Protein AF-A0A848H0Q2-F1 (afdb_monomer_lite)

Secondary structure (DSSP, 8-state):
---HHHHHHHHHHHHHHHHHHHHHTT-GGGT-GGGS-GGGS-TTS-TT-HHHHHHHHHHHHHHHHHHHHHHHGGGS-HHHHHHTS---HHHHHHHHHHHHS-GGGT-TTHHHHHHHHHTHHHHHHHTT--GGGHHHHHHHTHHHHHHHHTS-HHHHHHHHHHTEEE-TT--EEE-GGGEEEETTTEEEESS-HHHHHHHHHHHHHHH--------GGGTS-BTTBSSHHHHHHHHHHHHHHHHTGGG--GGG-PPPPPPPPTTHHHHHHHHHHHHHHHHHHHHHSPPPHHHHHHHHHHHHTTS----

Foldseek 3Di:
DPDLVVLLVQLLLVQLQVLLQQLLVQQVCLQPLVPLDLCCQPPPDPLQQLLSSLVSNLVSVLVSSQVSSVVCLVVGPLCVSCVVRPHDPVSSVVSNCSSPDGCPVVCPQSNVLSLQLSCLLLQCVLVVHDLVCSLVLLLLLLVVSQVLQQWDPQLNVLLQVLQWDADPVRDIHGDNLQWHQDPRRSIAGLAHPVVSSVLLVVLCVVQPPDDTDHRSQCVHDHPPDRGNSSSVSNSSSVCCSVNRSVSHDPPPDRDHHDHHDPCSSVSSNVSSVVVSVVVVVVVPDDDDVVVVVVVVVVVVVPDPPDD

Organism: NCBI:txid2728837

Structure (mmCIF, N/CA/C/O backbone):
data_AF-A0A848H0Q2-F1
#
_entry.id   AF-A0A848H0Q2-F1
#
loop_
_atom_site.group_PDB
_atom_site.id
_atom_site.type_symbol
_atom_site.label_atom_id
_atom_site.label_alt_id
_atom_site.label_comp_id
_atom_site.label_asym_id
_atom_site.label_entity_id
_atom_site.label_seq_id
_atom_site.pdbx_PDB_ins_code
_atom_site.Cartn_x
_atom_site.Cartn_y
_atom_site.Cartn_z
_atom_site.occupancy
_atom_site.B_iso_or_equiv
_atom_site.auth_seq_id
_atom_site.auth_comp_id
_atom_site.auth_asym_id
_atom_site.auth_atom_id
_atom_site.pdbx_PDB_model_num
ATOM 1 N N . MET A 1 1 ? 5.809 2.899 -39.519 1.00 50.56 1 MET A N 1
ATOM 2 C CA . MET A 1 1 ? 6.608 2.052 -38.603 1.00 50.56 1 MET A CA 1
ATOM 3 C C . MET A 1 1 ? 6.222 2.404 -37.175 1.00 50.56 1 MET A C 1
ATOM 5 O O . MET A 1 1 ? 5.993 3.588 -36.948 1.00 50.56 1 MET A O 1
ATOM 9 N N . PRO A 1 2 ? 6.081 1.444 -36.243 1.00 55.12 2 PRO A N 1
ATOM 10 C CA . PRO A 1 2 ? 5.801 1.782 -34.850 1.00 55.12 2 PRO A CA 1
ATOM 11 C C . PRO A 1 2 ? 6.941 2.628 -34.266 1.00 55.12 2 PRO A C 1
ATOM 13 O O . PRO A 1 2 ? 8.110 2.365 -34.544 1.00 55.12 2 PRO A O 1
ATOM 16 N N . ASP A 1 3 ? 6.574 3.643 -33.487 1.00 74.81 3 ASP A N 1
ATOM 17 C CA . ASP A 1 3 ? 7.478 4.581 -32.818 1.00 74.81 3 ASP A CA 1
ATOM 18 C C . ASP A 1 3 ? 8.539 3.830 -31.970 1.00 74.81 3 ASP A C 1
ATOM 20 O O . ASP A 1 3 ? 8.170 3.008 -31.120 1.00 74.81 3 ASP A O 1
ATOM 24 N N . PRO A 1 4 ? 9.849 4.079 -32.169 1.00 71.25 4 PRO A N 1
ATOM 25 C CA . PRO A 1 4 ? 10.924 3.493 -31.364 1.00 71.25 4 PRO A CA 1
ATOM 26 C C . PRO A 1 4 ? 10.734 3.655 -29.848 1.00 71.25 4 PRO A C 1
ATOM 28 O O . PRO A 1 4 ? 11.045 2.734 -29.085 1.00 71.25 4 PRO A O 1
ATOM 31 N N . ALA A 1 5 ? 10.164 4.776 -29.395 1.00 69.75 5 ALA A N 1
ATOM 32 C CA . ALA A 1 5 ? 9.857 5.000 -27.984 1.00 69.75 5 ALA A CA 1
ATOM 33 C C . ALA A 1 5 ? 8.760 4.045 -27.483 1.00 69.75 5 ALA A C 1
ATOM 35 O O . ALA A 1 5 ? 8.836 3.503 -26.374 1.00 69.75 5 ALA A O 1
ATOM 36 N N . TRP A 1 6 ? 7.768 3.760 -28.328 1.00 73.69 6 TRP A N 1
ATOM 37 C CA . TRP A 1 6 ? 6.710 2.803 -28.022 1.00 73.69 6 TRP A CA 1
ATOM 38 C C . TRP A 1 6 ? 7.233 1.366 -27.927 1.00 73.69 6 TRP A C 1
ATOM 40 O O . TRP A 1 6 ? 6.850 0.619 -27.020 1.00 73.69 6 TRP A O 1
ATOM 50 N N . ASN A 1 7 ? 8.166 0.981 -28.799 1.00 72.88 7 ASN A N 1
ATOM 51 C CA . ASN A 1 7 ? 8.834 -0.319 -28.706 1.00 72.88 7 ASN A CA 1
ATOM 52 C C . ASN A 1 7 ? 9.614 -0.461 -27.389 1.00 72.88 7 ASN A C 1
ATOM 54 O O . ASN A 1 7 ? 9.538 -1.513 -26.749 1.00 72.88 7 ASN A O 1
ATOM 58 N N . ALA A 1 8 ? 10.288 0.598 -26.926 1.00 67.69 8 ALA A N 1
ATOM 59 C CA . ALA A 1 8 ? 11.020 0.582 -25.657 1.00 67.69 8 ALA A CA 1
ATOM 60 C C . ALA A 1 8 ? 10.076 0.383 -24.459 1.00 67.69 8 ALA A C 1
ATOM 62 O O . ALA A 1 8 ? 10.355 -0.410 -23.554 1.00 67.69 8 ALA A O 1
ATOM 63 N N . ILE A 1 9 ? 8.909 1.036 -24.480 1.00 73.06 9 ILE A N 1
ATOM 64 C CA . ILE A 1 9 ? 7.862 0.858 -23.463 1.00 73.06 9 ILE A CA 1
ATOM 65 C C . ILE A 1 9 ? 7.354 -0.589 -23.447 1.00 73.06 9 ILE A C 1
ATOM 67 O O . ILE A 1 9 ? 7.212 -1.178 -22.372 1.00 73.06 9 ILE A O 1
ATOM 71 N N . ARG A 1 10 ? 7.095 -1.182 -24.618 1.00 76.31 10 ARG A N 1
ATOM 72 C CA . ARG A 1 10 ? 6.635 -2.577 -24.726 1.00 76.31 10 ARG A CA 1
ATOM 73 C C . ARG A 1 10 ? 7.672 -3.564 -24.191 1.00 76.31 10 ARG A C 1
ATOM 75 O O . ARG A 1 10 ? 7.303 -4.436 -23.406 1.00 76.31 10 ARG A O 1
ATOM 82 N N . ALA A 1 11 ? 8.944 -3.396 -24.555 1.00 74.00 11 ALA A N 1
ATOM 83 C CA . ALA A 1 11 ? 10.036 -4.245 -24.078 1.00 74.00 11 ALA A CA 1
ATOM 84 C C . ALA A 1 11 ? 10.171 -4.170 -22.550 1.00 74.00 11 ALA A C 1
ATOM 86 O O . ALA A 1 11 ? 10.192 -5.196 -21.871 1.00 74.00 11 ALA A O 1
ATOM 87 N N . ARG A 1 12 ? 10.153 -2.951 -21.994 1.00 77.50 12 ARG A N 1
ATOM 88 C CA . ARG A 1 12 ? 10.180 -2.723 -20.544 1.00 77.50 12 ARG A CA 1
ATOM 89 C C . ARG A 1 12 ? 9.016 -3.408 -19.829 1.00 77.50 12 ARG A C 1
ATOM 91 O O . ARG A 1 12 ? 9.232 -4.060 -18.813 1.00 77.50 12 ARG A O 1
ATOM 98 N N . ARG A 1 13 ? 7.788 -3.272 -20.339 1.00 78.38 13 ARG A N 1
ATOM 99 C CA . ARG A 1 13 ? 6.597 -3.905 -19.741 1.00 78.38 13 ARG A CA 1
ATOM 100 C C . ARG A 1 13 ? 6.696 -5.431 -19.749 1.00 78.38 13 ARG A C 1
ATOM 102 O O . ARG A 1 13 ? 6.381 -6.050 -18.739 1.00 78.38 13 ARG A O 1
ATOM 109 N N . ALA A 1 14 ? 7.153 -6.021 -20.853 1.00 80.62 14 ALA A N 1
ATOM 110 C CA . ALA A 1 14 ? 7.326 -7.468 -20.960 1.00 80.62 14 ALA A CA 1
ATOM 111 C C . ALA A 1 14 ? 8.353 -8.000 -19.946 1.00 80.62 14 ALA A C 1
ATOM 113 O O . ALA A 1 14 ? 8.075 -8.969 -19.244 1.00 80.62 14 ALA A O 1
ATOM 114 N N . LEU A 1 15 ? 9.498 -7.323 -19.816 1.00 80.56 15 LEU A N 1
ATOM 115 C CA . LEU A 1 15 ? 10.548 -7.703 -18.869 1.00 80.56 15 LEU A CA 1
ATOM 116 C C . LEU A 1 15 ? 10.111 -7.535 -17.409 1.00 80.56 15 LE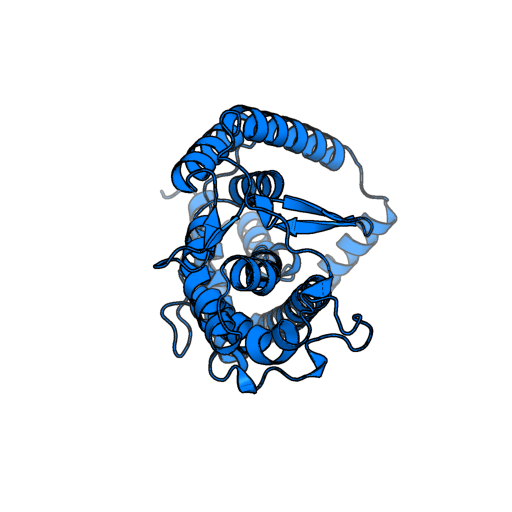U A C 1
ATOM 118 O O . LEU A 1 15 ? 10.337 -8.435 -16.607 1.00 80.56 15 LEU A O 1
ATOM 122 N N . LEU A 1 16 ? 9.430 -6.433 -17.067 1.00 80.94 16 LEU A N 1
ATOM 123 C CA . LEU A 1 16 ? 8.885 -6.226 -15.718 1.00 80.94 16 LEU A CA 1
ATOM 124 C C . LEU A 1 16 ? 7.850 -7.293 -15.349 1.00 80.94 16 LEU A C 1
ATOM 126 O O . LEU A 1 16 ? 7.833 -7.766 -14.213 1.00 80.94 16 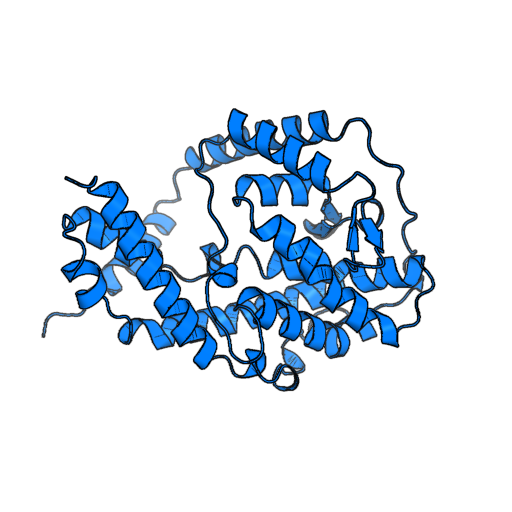LEU A O 1
ATOM 130 N N . ARG A 1 17 ? 6.999 -7.690 -16.302 1.00 82.75 17 ARG A N 1
ATOM 131 C CA . ARG A 1 17 ? 6.034 -8.771 -16.097 1.00 82.75 17 ARG A CA 1
ATOM 132 C C . ARG A 1 17 ? 6.745 -10.095 -15.822 1.00 82.75 17 ARG A C 1
ATOM 134 O O . ARG A 1 17 ? 6.475 -10.704 -14.794 1.00 82.75 17 ARG A O 1
ATOM 141 N N . GLN A 1 18 ? 7.685 -10.490 -16.683 1.00 85.44 18 GLN A N 1
ATOM 142 C CA . GLN A 1 18 ? 8.447 -11.729 -16.508 1.00 85.44 18 GLN A CA 1
ATOM 143 C C . GLN A 1 18 ? 9.210 -11.742 -15.175 1.00 85.44 18 GLN A C 1
ATOM 145 O O . GLN A 1 18 ? 9.177 -12.736 -14.454 1.00 85.44 18 GLN A O 1
ATOM 150 N N . GLN A 1 19 ? 9.863 -10.632 -14.816 1.00 84.88 19 GLN A N 1
ATOM 151 C CA . GLN A 1 19 ? 10.540 -10.490 -13.527 1.00 84.88 19 GLN A CA 1
ATOM 152 C C . GLN A 1 19 ? 9.574 -10.686 -12.363 1.00 84.88 19 GLN A C 1
ATOM 154 O O . GLN A 1 19 ? 9.896 -11.417 -11.434 1.00 84.88 19 GLN A O 1
ATOM 159 N N . SER A 1 20 ? 8.391 -10.073 -12.427 1.00 86.19 20 SER A N 1
ATOM 160 C CA . SER A 1 20 ? 7.379 -10.188 -11.374 1.00 86.19 20 SER A CA 1
ATOM 161 C C . SER A 1 20 ? 6.859 -11.621 -11.230 1.00 86.19 20 SER A C 1
ATOM 163 O O . SER A 1 20 ? 6.691 -12.089 -10.110 1.00 86.19 20 SER A O 1
ATOM 165 N N . GLU A 1 21 ? 6.644 -12.330 -12.343 1.00 86.44 21 GLU A N 1
ATOM 166 C CA . GLU A 1 21 ? 6.204 -13.734 -12.353 1.00 86.44 21 GLU A CA 1
ATOM 167 C C . GLU A 1 21 ? 7.271 -14.657 -11.740 1.00 86.44 21 GLU A C 1
ATOM 169 O O . GLU A 1 21 ? 6.978 -15.445 -10.839 1.00 86.44 21 GLU A O 1
ATOM 174 N N . LEU A 1 22 ? 8.531 -14.519 -12.169 1.00 88.31 22 LEU A N 1
ATOM 175 C CA . LEU A 1 22 ? 9.647 -15.305 -11.633 1.00 88.31 22 LEU A CA 1
ATOM 176 C C . LEU A 1 22 ? 9.904 -14.999 -10.154 1.00 88.31 22 LEU A C 1
ATOM 178 O O . LEU A 1 22 ? 10.137 -15.912 -9.367 1.00 88.31 22 LEU A O 1
ATOM 182 N N . MET A 1 23 ? 9.853 -13.723 -9.774 1.00 89.06 23 MET A N 1
ATOM 183 C CA . MET A 1 23 ? 10.009 -13.273 -8.393 1.00 89.06 23 MET A CA 1
ATOM 184 C C . MET A 1 23 ? 8.893 -13.830 -7.505 1.00 89.06 23 MET A C 1
ATOM 186 O O . MET A 1 23 ? 9.182 -14.325 -6.421 1.00 89.06 23 MET A O 1
ATOM 190 N N . ALA A 1 24 ? 7.635 -13.807 -7.957 1.00 87.75 24 ALA A N 1
ATOM 191 C CA . ALA A 1 24 ? 6.517 -14.355 -7.192 1.00 87.75 24 ALA A CA 1
ATOM 192 C C . ALA A 1 24 ? 6.721 -15.844 -6.866 1.00 87.75 24 ALA A C 1
ATOM 194 O O . ALA A 1 24 ? 6.461 -16.272 -5.744 1.00 87.75 24 ALA A O 1
ATOM 195 N N . ALA A 1 25 ? 7.277 -16.622 -7.801 1.00 88.12 25 ALA A N 1
ATOM 196 C CA . ALA A 1 25 ? 7.611 -18.029 -7.571 1.00 88.12 25 ALA A CA 1
ATOM 197 C C . ALA A 1 25 ? 8.724 -18.246 -6.522 1.00 88.12 25 ALA A C 1
ATOM 199 O O . ALA A 1 25 ? 8.868 -19.351 -6.001 1.00 88.12 25 ALA A O 1
ATOM 200 N N . ARG A 1 26 ? 9.513 -17.212 -6.199 1.00 90.50 26 ARG A N 1
ATOM 201 C CA . ARG A 1 26 ? 10.574 -17.251 -5.177 1.00 90.50 26 ARG A CA 1
ATOM 202 C C . ARG A 1 26 ? 10.108 -16.816 -3.789 1.00 90.50 26 ARG A C 1
ATOM 204 O O . ARG A 1 26 ? 10.874 -16.957 -2.844 1.00 90.50 26 ARG A O 1
ATOM 211 N N . LEU A 1 27 ? 8.883 -16.310 -3.653 1.00 92.44 27 LEU A N 1
ATOM 212 C CA . LEU A 1 27 ? 8.353 -15.761 -2.406 1.00 92.44 27 LEU A CA 1
ATOM 213 C C . LEU A 1 27 ? 7.321 -16.730 -1.808 1.00 92.44 27 LEU A C 1
ATOM 215 O O . LEU A 1 27 ? 6.128 -16.622 -2.098 1.00 92.44 27 LEU A O 1
ATOM 219 N N . PRO A 1 28 ? 7.737 -17.691 -0.964 1.00 92.12 28 PRO A N 1
ATOM 220 C CA . PRO A 1 28 ? 6.847 -18.757 -0.503 1.00 92.12 28 PRO A CA 1
ATOM 221 C C . PRO A 1 28 ? 5.695 -18.232 0.369 1.00 92.12 28 PRO A C 1
ATOM 223 O O . PRO A 1 28 ? 4.626 -18.837 0.418 1.00 92.12 28 PRO A O 1
ATOM 226 N N . TRP A 1 29 ? 5.872 -17.074 1.011 1.00 94.69 29 TRP A N 1
ATOM 227 C CA . TRP A 1 29 ? 4.835 -16.426 1.809 1.00 94.69 29 TRP A CA 1
ATOM 228 C C . TRP A 1 29 ? 3.676 -15.838 0.987 1.00 94.69 29 TRP A C 1
ATOM 230 O O . TRP A 1 29 ? 2.647 -15.491 1.569 1.00 94.69 29 TRP A O 1
ATOM 240 N N . LEU A 1 30 ? 3.797 -15.737 -0.345 1.00 93.00 30 LEU A N 1
ATOM 241 C CA . LEU A 1 30 ? 2.673 -15.359 -1.214 1.00 93.00 30 LEU A CA 1
ATOM 242 C C . LEU A 1 30 ? 1.602 -16.454 -1.278 1.00 93.00 30 LEU A C 1
ATOM 244 O O . LEU A 1 30 ? 0.419 -16.142 -1.344 1.00 93.00 30 LEU A O 1
ATOM 248 N N . ALA A 1 31 ? 2.013 -17.724 -1.247 1.00 90.38 31 ALA A N 1
ATOM 249 C CA . ALA A 1 31 ? 1.098 -18.865 -1.232 1.00 90.38 31 ALA A CA 1
ATOM 250 C C . ALA A 1 31 ? 0.745 -19.306 0.197 1.00 90.38 31 ALA A C 1
ATOM 252 O O . ALA A 1 31 ? -0.358 -19.785 0.445 1.00 90.38 31 ALA A O 1
ATOM 253 N N . GLU A 1 32 ? 1.674 -19.137 1.141 1.00 93.31 32 GLU A N 1
ATOM 254 C CA . GLU A 1 32 ? 1.515 -19.574 2.527 1.00 93.31 32 GLU A CA 1
ATOM 255 C C . GLU A 1 32 ? 1.874 -18.435 3.502 1.00 93.31 32 GLU A C 1
ATOM 257 O O . GLU A 1 32 ? 3.000 -18.382 4.009 1.00 93.31 32 GLU A O 1
ATOM 262 N N . PRO A 1 33 ? 0.937 -17.511 3.807 1.00 93.94 33 PRO A N 1
ATOM 263 C CA . PRO A 1 33 ? 1.202 -16.349 4.667 1.00 93.94 33 PRO A CA 1
ATOM 264 C C . PRO A 1 33 ? 1.723 -16.687 6.074 1.00 93.94 33 PRO A C 1
ATOM 266 O O . PRO A 1 33 ? 2.363 -15.858 6.725 1.00 93.94 33 PRO A O 1
ATOM 269 N N . ALA A 1 34 ? 1.488 -17.913 6.551 1.00 94.81 34 ALA A N 1
ATOM 270 C CA . ALA A 1 34 ? 2.031 -18.419 7.810 1.00 94.81 34 ALA A CA 1
ATOM 271 C C . ALA A 1 34 ? 3.572 -18.457 7.834 1.00 94.81 34 ALA A C 1
ATOM 273 O O . ALA A 1 34 ? 4.161 -18.388 8.910 1.00 94.81 34 ALA A O 1
ATOM 274 N N . ARG A 1 35 ? 4.233 -18.490 6.666 1.00 95.56 35 ARG A N 1
ATOM 275 C CA . ARG A 1 35 ? 5.700 -18.441 6.547 1.00 95.56 35 ARG A CA 1
ATOM 276 C C . ARG A 1 35 ? 6.310 -17.081 6.871 1.00 95.56 35 ARG A C 1
ATOM 278 O O . ARG A 1 35 ? 7.527 -16.992 6.984 1.00 95.56 35 ARG A O 1
ATOM 285 N N . ILE A 1 36 ? 5.500 -16.031 7.014 1.00 96.31 36 ILE A N 1
ATOM 286 C CA . ILE A 1 36 ? 5.990 -14.719 7.446 1.00 96.31 36 ILE A CA 1
ATOM 287 C C . ILE A 1 36 ? 6.408 -14.840 8.919 1.00 96.31 36 ILE A C 1
ATOM 289 O O . ILE A 1 36 ? 5.557 -15.107 9.777 1.00 96.31 36 ILE A O 1
ATOM 293 N N . PRO A 1 37 ? 7.694 -14.675 9.249 1.00 95.94 37 PRO A N 1
ATOM 294 C CA . PRO A 1 37 ? 8.183 -14.946 10.590 1.00 95.94 37 PRO A CA 1
ATOM 295 C C . PRO A 1 37 ? 7.756 -13.853 11.576 1.00 95.94 37 PRO A C 1
ATOM 297 O O . PRO A 1 37 ? 7.438 -12.732 11.190 1.00 95.94 37 PRO A O 1
ATOM 300 N N . ALA A 1 38 ? 7.781 -14.155 12.877 1.00 92.81 38 ALA A N 1
ATOM 301 C CA . ALA A 1 38 ? 7.445 -13.170 13.911 1.00 92.81 38 ALA A CA 1
ATOM 302 C C . ALA A 1 38 ? 8.384 -11.947 13.896 1.00 92.81 38 ALA A C 1
ATOM 304 O O . ALA A 1 38 ? 7.931 -10.832 14.128 1.00 92.81 38 ALA A O 1
ATOM 305 N N . HIS A 1 39 ? 9.660 -12.146 13.540 1.00 92.19 39 HIS A N 1
ATOM 306 C CA . HIS A 1 39 ? 10.647 -11.069 13.401 1.00 92.19 39 HIS A CA 1
ATOM 307 C C . HIS A 1 39 ? 10.433 -10.183 12.162 1.00 92.19 39 HIS A C 1
ATOM 309 O O . HIS A 1 39 ? 11.205 -9.254 11.946 1.00 92.19 39 HIS A O 1
ATOM 315 N N . ALA A 1 40 ? 9.411 -10.452 11.337 1.00 91.88 40 ALA A N 1
ATOM 316 C CA . ALA A 1 40 ? 8.998 -9.520 10.290 1.00 91.88 40 ALA A CA 1
ATOM 317 C C . ALA A 1 40 ? 8.482 -8.195 10.878 1.00 91.88 40 ALA A C 1
ATOM 319 O O . ALA A 1 40 ? 8.483 -7.179 10.190 1.00 91.88 40 ALA A O 1
ATOM 320 N N . VAL A 1 41 ? 8.064 -8.203 12.149 1.00 91.19 41 VAL A N 1
ATOM 321 C CA . VAL A 1 41 ? 7.899 -6.996 12.960 1.00 91.19 41 VAL A CA 1
ATOM 322 C C . VAL A 1 41 ? 9.136 -6.854 13.844 1.00 91.19 41 VAL A C 1
ATOM 324 O O . VAL A 1 41 ? 9.441 -7.742 14.641 1.00 91.19 41 VAL A O 1
ATOM 327 N N . ASP A 1 42 ? 9.844 -5.740 13.689 1.00 84.81 42 ASP A N 1
ATOM 328 C CA . ASP A 1 42 ? 11.083 -5.436 14.400 1.00 84.81 42 ASP A CA 1
ATOM 329 C C . ASP A 1 42 ? 10.839 -5.401 15.920 1.00 84.81 42 ASP A C 1
ATOM 331 O O . ASP A 1 42 ? 9.869 -4.814 16.409 1.00 84.81 42 ASP A O 1
ATOM 335 N N . ALA A 1 43 ? 11.722 -6.058 16.673 1.00 84.44 43 ALA A N 1
ATOM 336 C CA . ALA A 1 43 ? 11.627 -6.176 18.125 1.00 84.44 43 ALA A CA 1
ATOM 337 C C . ALA A 1 43 ? 11.767 -4.827 18.854 1.00 84.44 43 ALA A C 1
ATOM 339 O O . ALA A 1 43 ? 11.323 -4.709 19.994 1.00 84.44 43 ALA A O 1
ATOM 340 N N . SER A 1 44 ? 12.356 -3.817 18.208 1.00 87.00 44 SER A N 1
ATOM 341 C CA . SER A 1 44 ? 12.463 -2.449 18.727 1.00 87.00 44 SER A CA 1
ATOM 342 C C . SER A 1 44 ? 11.152 -1.660 18.654 1.00 87.00 44 SER A C 1
ATOM 344 O O . SER A 1 44 ? 11.031 -0.615 19.293 1.00 87.00 44 SER A O 1
ATOM 346 N N . VAL A 1 45 ? 10.151 -2.144 17.907 1.00 85.88 45 VAL A N 1
ATOM 347 C CA . VAL A 1 45 ? 8.848 -1.477 17.805 1.00 85.88 45 VAL A CA 1
ATOM 348 C C . VAL A 1 45 ? 8.106 -1.576 19.144 1.00 85.88 45 VAL A C 1
ATOM 350 O O . VAL A 1 45 ? 7.917 -2.695 19.635 1.00 85.88 45 VAL A O 1
ATOM 353 N N . PRO A 1 46 ? 7.604 -0.457 19.711 1.00 88.19 46 PRO A N 1
ATOM 354 C CA . PRO A 1 46 ? 6.819 -0.468 20.945 1.00 88.19 46 PRO A CA 1
ATOM 355 C C . PRO A 1 46 ? 5.618 -1.413 20.867 1.00 88.19 46 PRO A C 1
ATOM 357 O O . PRO A 1 46 ? 4.974 -1.532 19.819 1.00 88.19 46 PRO A O 1
ATOM 360 N N . ALA A 1 47 ? 5.324 -2.111 21.967 1.00 85.38 47 ALA A N 1
ATOM 361 C CA . ALA A 1 47 ? 4.349 -3.205 22.014 1.00 85.38 47 ALA A CA 1
ATOM 362 C C . ALA A 1 47 ? 2.935 -2.807 21.564 1.00 85.38 47 ALA A C 1
ATOM 364 O O . ALA A 1 47 ? 2.201 -3.672 21.100 1.00 85.38 47 ALA A O 1
ATOM 365 N N . ASP A 1 48 ? 2.586 -1.527 21.653 1.00 86.62 48 ASP A N 1
ATOM 366 C CA . ASP A 1 48 ? 1.292 -0.939 21.310 1.00 86.62 48 ASP A CA 1
ATOM 367 C C . ASP A 1 48 ? 1.304 -0.081 20.028 1.00 86.62 48 ASP A C 1
ATOM 369 O O . ASP A 1 48 ? 0.244 0.325 19.543 1.00 86.62 48 ASP A O 1
ATOM 373 N N . ASP A 1 49 ? 2.472 0.142 19.410 1.00 88.31 49 ASP A N 1
ATOM 374 C CA . ASP A 1 49 ? 2.584 0.924 18.173 1.00 88.31 49 ASP A CA 1
ATOM 375 C C . ASP A 1 49 ? 2.244 0.074 16.939 1.00 88.31 49 ASP A C 1
ATOM 377 O O . ASP A 1 49 ? 3.100 -0.414 16.194 1.00 88.31 49 ASP A O 1
ATOM 381 N N . VAL A 1 50 ? 0.940 -0.095 16.717 1.00 91.50 50 VAL A N 1
ATOM 382 C CA . VAL A 1 50 ? 0.358 -0.767 15.545 1.00 91.50 50 VAL A CA 1
ATOM 383 C C . VAL A 1 50 ? 0.895 -0.193 14.242 1.00 91.50 50 VAL A C 1
ATOM 385 O O . VAL A 1 50 ? 1.190 -0.940 13.309 1.00 91.50 50 VAL A O 1
ATOM 388 N N . ARG A 1 51 ? 1.015 1.132 14.147 1.00 89.06 51 ARG A N 1
ATOM 389 C CA . ARG A 1 51 ? 1.421 1.794 12.910 1.00 89.06 51 ARG A CA 1
ATOM 390 C C . ARG A 1 51 ? 2.864 1.433 12.599 1.00 89.06 51 ARG A C 1
ATOM 392 O O . ARG A 1 51 ? 3.111 0.877 11.532 1.00 89.06 51 ARG A O 1
ATOM 399 N N . LEU A 1 52 ? 3.796 1.677 13.518 1.00 89.75 52 LEU A N 1
ATOM 400 C CA . LEU A 1 52 ? 5.202 1.349 13.296 1.00 89.75 52 LEU A CA 1
ATOM 401 C C . LEU A 1 52 ? 5.393 -0.157 13.058 1.00 89.75 52 LEU A C 1
ATOM 403 O O . LEU A 1 52 ? 6.160 -0.531 12.174 1.00 89.75 52 LEU A O 1
ATOM 407 N N . ALA A 1 53 ? 4.621 -1.018 13.729 1.00 92.50 53 ALA A N 1
ATOM 408 C CA . ALA A 1 53 ? 4.627 -2.460 13.473 1.00 92.50 53 ALA A CA 1
ATOM 409 C C . ALA A 1 53 ? 4.179 -2.802 12.041 1.00 92.50 53 ALA A C 1
ATOM 411 O O . ALA A 1 53 ? 4.785 -3.646 11.381 1.00 92.50 53 ALA A O 1
ATOM 412 N N . THR A 1 54 ? 3.160 -2.108 11.525 1.00 92.94 54 THR A N 1
ATOM 413 C CA . THR A 1 54 ? 2.689 -2.280 10.144 1.00 92.94 54 THR A CA 1
ATOM 414 C C . THR A 1 54 ? 3.752 -1.830 9.134 1.00 92.94 54 THR A C 1
ATOM 416 O O . THR A 1 54 ? 4.002 -2.515 8.143 1.00 92.94 54 THR A O 1
ATOM 419 N N . PHE A 1 55 ? 4.420 -0.700 9.382 1.00 91.06 55 PHE A N 1
ATOM 420 C CA . PHE A 1 55 ? 5.506 -0.209 8.524 1.00 91.06 55 PHE A CA 1
ATOM 421 C C . PHE A 1 55 ? 6.760 -1.089 8.594 1.00 91.06 55 PHE A C 1
ATOM 423 O O . PHE A 1 55 ? 7.421 -1.284 7.576 1.00 91.06 55 PHE A O 1
ATOM 430 N N . SER A 1 56 ? 7.058 -1.660 9.761 1.00 91.19 56 SER A N 1
ATOM 431 C CA . SER A 1 56 ? 8.136 -2.632 9.944 1.00 91.19 56 SER A CA 1
ATOM 432 C C . SER A 1 56 ? 7.887 -3.901 9.121 1.00 91.19 56 SER A C 1
ATOM 434 O O . SER A 1 56 ? 8.741 -4.282 8.319 1.00 91.19 56 SER A O 1
ATOM 436 N N . LEU A 1 57 ? 6.668 -4.455 9.187 1.00 94.06 57 LEU A N 1
ATOM 437 C CA . LEU A 1 57 ? 6.240 -5.575 8.342 1.00 94.06 57 LEU A CA 1
ATOM 438 C C . LEU A 1 57 ? 6.376 -5.254 6.845 1.00 94.06 57 LEU A C 1
ATOM 440 O O . LEU A 1 57 ? 6.866 -6.077 6.070 1.00 94.06 57 LEU A O 1
ATOM 444 N N . ALA A 1 58 ? 5.993 -4.044 6.432 1.00 91.50 58 ALA A N 1
ATOM 445 C CA . ALA A 1 58 ? 6.159 -3.592 5.051 1.00 91.50 58 ALA A CA 1
ATOM 446 C C . ALA A 1 58 ? 7.632 -3.500 4.628 1.00 91.50 58 ALA A C 1
ATOM 448 O O . ALA A 1 58 ? 7.964 -3.850 3.495 1.00 91.50 58 ALA A O 1
ATOM 449 N N . GLY A 1 59 ? 8.507 -3.052 5.532 1.00 89.00 59 GLY A N 1
ATOM 450 C CA . GLY A 1 59 ? 9.952 -3.015 5.327 1.00 89.00 59 GLY A CA 1
ATOM 451 C C . GLY A 1 59 ? 10.541 -4.412 5.137 1.00 89.00 59 GLY A C 1
ATOM 452 O O . GLY A 1 59 ? 11.280 -4.631 4.179 1.00 89.00 59 GLY A O 1
ATOM 453 N N . TRP A 1 60 ? 10.153 -5.374 5.978 1.00 93.12 60 TRP A N 1
ATOM 454 C CA . TRP A 1 60 ? 10.569 -6.771 5.829 1.00 93.12 60 TRP A CA 1
ATOM 455 C C . TRP A 1 60 ? 10.108 -7.361 4.487 1.00 93.12 60 TRP A C 1
ATOM 457 O O . TRP A 1 60 ? 10.923 -7.879 3.725 1.00 93.12 60 TRP A O 1
ATOM 467 N N . MET A 1 61 ? 8.827 -7.195 4.132 1.00 91.88 61 MET A N 1
ATOM 468 C CA . MET A 1 61 ? 8.298 -7.668 2.845 1.00 91.88 61 MET A CA 1
ATOM 469 C C . MET A 1 61 ? 9.005 -7.027 1.647 1.00 91.88 61 MET A C 1
ATOM 471 O O . MET A 1 61 ? 9.220 -7.686 0.630 1.00 91.88 61 MET A O 1
ATOM 475 N N . LEU A 1 62 ? 9.369 -5.745 1.749 1.00 88.00 62 LEU A N 1
ATOM 476 C CA . LEU A 1 62 ? 10.126 -5.055 0.709 1.00 88.00 62 LEU A CA 1
ATOM 477 C C . LEU A 1 62 ? 11.500 -5.692 0.506 1.00 88.00 62 LEU A C 1
ATOM 479 O O . LEU A 1 62 ? 11.900 -5.898 -0.638 1.00 88.00 62 LEU A O 1
ATOM 483 N N . ILE A 1 63 ? 12.210 -5.997 1.593 1.00 85.75 63 ILE A N 1
ATOM 484 C CA . ILE A 1 63 ? 13.531 -6.632 1.542 1.00 85.75 63 ILE A CA 1
ATOM 485 C C . ILE A 1 63 ? 13.431 -7.995 0.851 1.00 85.75 63 ILE A C 1
ATOM 487 O O . ILE A 1 63 ? 14.177 -8.241 -0.094 1.00 85.75 63 ILE A O 1
ATOM 491 N N . GLU A 1 64 ? 12.460 -8.825 1.238 1.00 89.56 64 GLU A N 1
ATOM 492 C CA . GLU A 1 64 ? 12.219 -10.135 0.617 1.00 89.56 64 GLU A CA 1
ATOM 493 C C . GLU A 1 64 ? 11.936 -10.014 -0.887 1.00 89.56 64 GLU A C 1
ATOM 495 O O . GLU A 1 64 ? 12.531 -10.716 -1.706 1.00 89.56 64 GLU A O 1
ATOM 500 N N . ILE A 1 65 ? 11.058 -9.081 -1.275 1.00 87.12 65 ILE A N 1
ATOM 501 C CA . ILE A 1 65 ? 10.727 -8.811 -2.682 1.00 87.12 65 ILE A CA 1
ATOM 502 C C . ILE A 1 65 ? 11.966 -8.363 -3.460 1.00 87.12 65 ILE A C 1
ATOM 504 O O . ILE A 1 65 ? 12.187 -8.827 -4.578 1.00 87.12 65 ILE A O 1
ATOM 508 N N . VAL A 1 66 ? 12.783 -7.471 -2.892 1.00 82.38 66 VAL A N 1
ATOM 509 C CA . VAL A 1 66 ? 14.013 -6.985 -3.533 1.00 82.38 66 VAL A CA 1
ATOM 510 C C . VAL A 1 66 ? 15.004 -8.130 -3.726 1.00 82.38 66 VAL A C 1
ATOM 512 O O . VAL A 1 66 ? 15.504 -8.302 -4.836 1.00 82.38 66 VAL A O 1
ATOM 515 N N . GLN A 1 67 ? 15.240 -8.943 -2.697 1.00 83.88 67 GLN A N 1
ATOM 516 C CA . GLN A 1 67 ? 16.150 -10.086 -2.774 1.00 83.88 67 GLN A CA 1
ATOM 517 C C . GLN A 1 67 ? 15.680 -11.115 -3.810 1.00 83.88 67 GLN A C 1
ATOM 519 O O . GLN A 1 67 ? 16.466 -11.555 -4.650 1.00 83.88 67 GLN A O 1
ATOM 524 N N . ALA A 1 68 ? 14.387 -11.451 -3.821 1.00 87.75 68 ALA A N 1
ATOM 525 C CA . ALA A 1 68 ? 13.808 -12.340 -4.823 1.00 87.75 68 ALA A CA 1
ATOM 526 C C . ALA A 1 68 ? 13.944 -11.765 -6.242 1.00 87.75 68 ALA A C 1
ATOM 528 O O . ALA A 1 68 ? 14.290 -12.490 -7.177 1.00 87.75 68 ALA A O 1
ATOM 529 N N . ALA A 1 69 ? 13.714 -10.459 -6.412 1.00 82.50 69 ALA A N 1
ATOM 530 C CA . ALA A 1 69 ? 13.858 -9.787 -7.697 1.00 82.50 69 ALA A CA 1
ATOM 531 C C . ALA A 1 69 ? 15.309 -9.810 -8.198 1.00 82.50 69 ALA A C 1
ATOM 533 O O . ALA A 1 69 ? 15.520 -10.009 -9.392 1.00 82.50 69 ALA A O 1
ATOM 534 N N . GLU A 1 70 ? 16.298 -9.633 -7.317 1.00 81.50 70 GLU A N 1
ATOM 535 C CA . GLU A 1 70 ? 17.727 -9.722 -7.649 1.00 81.50 70 GLU A CA 1
ATOM 536 C C . GLU A 1 70 ? 18.129 -11.136 -8.082 1.00 81.50 70 GLU A C 1
ATOM 538 O O . GLU A 1 70 ? 18.804 -11.296 -9.099 1.00 81.50 70 GLU A O 1
ATOM 543 N N . GLN A 1 71 ? 17.642 -12.167 -7.387 1.00 83.94 71 GLN A N 1
ATOM 544 C CA . GLN A 1 71 ? 17.939 -13.568 -7.706 1.00 83.94 71 GLN A CA 1
ATOM 545 C C . GLN A 1 71 ? 17.422 -14.008 -9.084 1.00 83.94 71 GLN A C 1
ATOM 547 O O . GLN A 1 71 ? 18.008 -14.895 -9.704 1.00 83.94 71 GLN A O 1
ATOM 552 N N . VAL A 1 72 ? 16.333 -13.410 -9.582 1.00 85.81 72 VAL A N 1
ATOM 553 C CA . VAL A 1 72 ? 15.742 -13.779 -10.882 1.00 85.81 72 VAL A CA 1
ATOM 554 C C . VAL A 1 72 ? 16.241 -12.928 -12.052 1.00 85.81 72 VAL A C 1
ATOM 556 O O . VAL A 1 72 ? 15.946 -13.267 -13.198 1.00 85.81 72 VAL A O 1
ATOM 559 N N . GLN A 1 73 ? 17.027 -11.868 -11.810 1.00 79.69 73 GLN A N 1
ATOM 560 C CA . GLN A 1 73 ? 17.592 -11.020 -12.877 1.00 79.69 73 GLN A CA 1
ATOM 561 C C . GLN A 1 73 ? 18.375 -11.803 -13.948 1.00 79.69 73 GLN A C 1
ATOM 563 O O . GLN A 1 73 ? 18.174 -11.512 -15.132 1.00 79.69 73 GLN A O 1
ATOM 568 N N . PRO A 1 74 ? 19.215 -12.803 -13.599 1.00 79.50 74 PRO A N 1
ATOM 569 C CA . PRO A 1 74 ? 19.946 -13.588 -14.597 1.00 79.50 74 PRO A CA 1
ATOM 570 C C . PRO A 1 74 ? 19.045 -14.455 -15.488 1.00 79.50 74 PRO A C 1
ATOM 572 O O . PRO A 1 74 ? 19.449 -14.825 -16.584 1.00 79.50 74 PRO A O 1
ATOM 575 N N . ALA A 1 75 ? 17.829 -14.775 -15.034 1.00 79.25 75 ALA A N 1
ATOM 576 C CA . ALA A 1 75 ? 16.879 -15.630 -15.747 1.00 79.25 75 ALA A CA 1
ATOM 577 C C . ALA A 1 75 ? 15.918 -14.849 -16.665 1.00 79.25 75 ALA A C 1
ATOM 579 O O . ALA A 1 75 ? 15.046 -15.442 -17.304 1.00 79.25 75 ALA A O 1
ATOM 580 N N . LEU A 1 76 ? 16.039 -13.518 -16.730 1.00 79.56 76 LEU A N 1
ATOM 581 C CA . LEU A 1 76 ? 15.193 -12.693 -17.589 1.00 79.56 76 LEU A CA 1
ATOM 582 C C . LEU A 1 76 ? 15.530 -12.913 -19.067 1.00 79.56 76 LEU A C 1
ATOM 584 O O . LEU A 1 76 ? 16.692 -12.942 -19.472 1.00 79.56 76 LEU A O 1
ATOM 588 N N . GLY A 1 77 ? 14.492 -13.010 -19.899 1.00 76.31 77 GLY A N 1
ATOM 589 C CA . GLY A 1 77 ? 14.594 -13.240 -21.340 1.00 76.31 77 GLY A CA 1
ATOM 590 C C . GLY A 1 77 ? 15.001 -11.991 -22.123 1.00 76.31 77 GLY A C 1
ATOM 591 O O . GLY A 1 77 ? 14.313 -11.617 -23.072 1.00 76.31 77 GLY A O 1
ATOM 592 N N . TRP A 1 78 ? 16.102 -11.338 -21.737 1.00 75.00 78 TRP A N 1
ATOM 593 C CA . TRP A 1 78 ? 16.589 -10.075 -22.310 1.00 75.00 78 TRP A CA 1
ATOM 594 C C . TRP A 1 78 ? 16.672 -10.108 -23.836 1.00 75.00 78 TRP A C 1
ATOM 596 O O . TRP A 1 78 ? 16.103 -9.254 -24.516 1.00 75.00 78 TRP A O 1
ATOM 606 N N . GLN A 1 79 ? 17.324 -11.140 -24.371 1.00 67.69 79 GLN A N 1
ATOM 607 C CA . GLN A 1 79 ? 17.519 -11.320 -25.809 1.00 67.69 79 GLN A CA 1
ATOM 608 C C . GLN A 1 79 ? 16.196 -11.547 -26.545 1.00 67.69 79 GLN A C 1
ATOM 610 O O . GLN A 1 79 ? 15.997 -11.010 -27.629 1.00 67.69 79 GLN A O 1
ATOM 615 N N . ALA A 1 80 ? 15.251 -12.276 -25.945 1.00 69.69 80 ALA A N 1
ATOM 616 C CA . ALA A 1 80 ? 13.936 -12.499 -26.540 1.00 69.69 80 ALA A CA 1
ATOM 617 C C . ALA A 1 80 ? 13.066 -11.228 -26.529 1.00 69.69 80 ALA A C 1
ATOM 619 O O . ALA A 1 80 ? 12.296 -11.008 -27.463 1.00 69.69 80 ALA A O 1
ATOM 620 N N . ALA A 1 81 ? 13.181 -10.386 -25.496 1.00 68.38 81 ALA A N 1
ATOM 621 C CA . ALA A 1 81 ? 12.445 -9.125 -25.399 1.00 68.38 81 ALA A CA 1
ATOM 622 C C . ALA A 1 81 ? 12.991 -8.053 -26.357 1.00 68.38 81 ALA A C 1
ATOM 624 O O . ALA A 1 81 ? 12.206 -7.351 -26.993 1.00 68.38 81 ALA A O 1
ATOM 625 N N . ILE A 1 82 ? 14.318 -7.956 -26.485 1.00 67.50 82 ILE A N 1
ATOM 626 C CA . ILE A 1 82 ? 15.000 -7.000 -27.371 1.00 67.50 82 ILE A CA 1
ATOM 627 C C . ILE A 1 82 ? 14.965 -7.485 -28.829 1.00 67.50 82 ILE A C 1
ATOM 629 O O . ILE A 1 82 ? 14.696 -6.705 -29.732 1.00 67.50 82 ILE A O 1
ATOM 633 N N . GLY A 1 83 ? 15.143 -8.782 -29.088 1.00 63.41 83 GLY A N 1
ATOM 634 C CA . GLY A 1 83 ? 15.137 -9.337 -30.447 1.00 63.41 83 GLY A CA 1
ATOM 635 C C . GLY A 1 83 ? 13.778 -9.255 -31.154 1.00 63.41 83 GLY A C 1
ATOM 636 O O . GLY A 1 83 ? 13.723 -9.151 -32.375 1.00 63.41 83 GLY A O 1
ATOM 637 N N . LYS A 1 84 ? 12.667 -9.250 -30.402 1.00 69.06 84 LYS A N 1
ATOM 638 C CA . LYS A 1 84 ? 11.302 -9.099 -30.949 1.00 69.06 84 LYS A CA 1
ATOM 639 C C . LYS A 1 84 ? 10.894 -7.643 -31.199 1.00 69.06 84 LYS A C 1
ATOM 641 O O . LYS A 1 84 ? 9.866 -7.400 -31.828 1.00 69.06 84 LYS A O 1
ATOM 646 N N . LEU A 1 85 ? 11.645 -6.682 -30.664 1.00 67.12 85 LEU A N 1
ATOM 647 C CA . LEU A 1 85 ? 11.338 -5.256 -30.707 1.00 67.12 85 LEU A CA 1
ATOM 648 C C . LEU A 1 85 ? 12.634 -4.522 -31.066 1.00 67.12 85 LEU A C 1
ATOM 650 O O . LEU A 1 85 ? 13.416 -4.258 -30.161 1.00 67.12 85 LEU A O 1
ATOM 654 N N . PRO A 1 86 ? 12.905 -4.203 -32.345 1.00 67.50 86 PRO A N 1
ATOM 655 C CA . PRO A 1 86 ? 14.148 -3.533 -32.715 1.00 67.50 86 PRO A CA 1
ATOM 656 C C . PRO A 1 86 ? 14.261 -2.198 -31.961 1.00 67.50 86 PRO A C 1
ATOM 658 O O . PRO A 1 86 ? 13.426 -1.304 -32.124 1.00 67.50 86 PRO A O 1
ATOM 661 N N . LEU A 1 87 ? 15.273 -2.100 -31.095 1.00 70.12 87 LEU A N 1
ATOM 662 C CA . LEU A 1 87 ? 15.567 -0.939 -30.255 1.00 70.12 87 LEU A CA 1
ATOM 663 C C . LEU A 1 87 ? 16.961 -0.412 -30.577 1.00 70.12 87 LEU A C 1
ATOM 665 O O . LEU A 1 87 ? 17.907 -1.195 -30.660 1.00 70.12 87 LEU A O 1
ATOM 669 N N . ALA A 1 88 ? 17.093 0.910 -30.670 1.00 76.19 88 ALA A N 1
ATOM 670 C CA . ALA A 1 88 ? 18.399 1.559 -30.700 1.00 76.19 88 ALA A CA 1
ATOM 671 C C . ALA A 1 88 ? 19.175 1.275 -29.389 1.00 76.19 88 ALA A C 1
ATOM 673 O O . ALA A 1 88 ? 18.535 1.146 -28.334 1.00 76.19 88 ALA A O 1
ATOM 674 N N . PRO A 1 89 ? 20.517 1.170 -29.417 1.00 72.75 89 PRO A N 1
ATOM 675 C CA . PRO A 1 89 ? 21.333 0.836 -28.243 1.00 72.75 89 PRO A CA 1
ATOM 676 C C . PRO A 1 89 ? 21.061 1.715 -27.009 1.00 72.75 89 PRO A C 1
ATOM 678 O O . PRO A 1 89 ? 21.001 1.219 -25.883 1.00 72.75 89 PRO A O 1
ATOM 681 N N . GLU A 1 90 ? 20.794 3.007 -27.209 1.00 70.19 90 GLU A N 1
ATOM 682 C CA . GLU A 1 90 ? 20.514 3.975 -26.142 1.00 70.19 90 GLU A CA 1
ATOM 683 C C . GLU A 1 90 ? 19.192 3.655 -25.421 1.00 70.19 90 GLU A C 1
ATOM 685 O O . GLU A 1 90 ? 19.075 3.772 -24.195 1.00 70.19 90 GLU A O 1
ATOM 690 N N . LEU A 1 91 ? 18.191 3.183 -26.172 1.00 68.50 91 LEU A N 1
ATOM 691 C CA . LEU A 1 91 ? 16.900 2.756 -25.633 1.00 68.50 91 LEU A CA 1
ATOM 692 C C . LEU A 1 91 ? 17.007 1.404 -24.923 1.00 68.50 91 LEU A C 1
ATOM 694 O O . LEU A 1 91 ? 16.352 1.208 -23.898 1.00 68.50 91 LEU A O 1
ATOM 698 N N . GLN A 1 92 ? 17.860 0.497 -25.406 1.00 66.81 92 GLN A N 1
ATOM 699 C CA . GLN A 1 92 ? 18.137 -0.770 -24.722 1.00 66.81 92 GLN A CA 1
ATOM 700 C C . GLN A 1 92 ? 18.750 -0.523 -23.339 1.00 66.81 92 GLN A C 1
ATOM 702 O O . GLN A 1 92 ? 18.247 -1.050 -22.346 1.00 66.81 92 GLN A O 1
ATOM 707 N N . ALA A 1 93 ? 19.759 0.349 -23.246 1.00 65.75 93 ALA A N 1
ATOM 708 C CA . ALA A 1 93 ? 20.381 0.717 -21.975 1.00 65.75 93 ALA A CA 1
ATOM 709 C C . ALA A 1 93 ? 19.372 1.335 -20.987 1.00 65.75 93 ALA A C 1
ATOM 711 O O . ALA A 1 93 ? 19.392 1.024 -19.793 1.00 65.75 93 ALA A O 1
ATOM 712 N N . SER A 1 94 ? 18.448 2.168 -21.479 1.00 66.94 94 SER A N 1
ATOM 713 C CA . SER A 1 94 ? 17.360 2.745 -20.677 1.00 66.94 94 SER A CA 1
ATOM 714 C C . SER A 1 94 ? 16.382 1.681 -20.154 1.00 66.94 94 SER A C 1
ATOM 716 O O . SER A 1 94 ? 16.058 1.667 -18.962 1.00 66.94 94 SER A O 1
ATOM 718 N N . VAL A 1 95 ? 15.958 0.745 -21.012 1.00 65.25 95 VAL A N 1
ATOM 719 C CA . VAL A 1 95 ? 15.066 -0.371 -20.645 1.00 65.25 95 VAL A CA 1
ATOM 720 C C . VAL A 1 95 ? 15.721 -1.275 -19.602 1.00 65.25 95 VAL A C 1
ATOM 722 O O . VAL A 1 95 ? 15.110 -1.561 -18.572 1.00 65.25 95 VAL A O 1
ATOM 725 N N . VAL A 1 96 ? 16.976 -1.665 -19.826 1.00 66.06 96 VAL A N 1
ATOM 726 C CA . VAL A 1 96 ? 17.760 -2.497 -18.906 1.00 66.06 96 VAL A CA 1
ATOM 727 C C . VAL A 1 96 ? 17.914 -1.805 -17.553 1.00 66.06 96 VAL A C 1
ATOM 729 O O . VAL A 1 96 ? 17.572 -2.377 -16.519 1.00 66.06 96 VAL A O 1
ATOM 732 N N . ARG A 1 97 ? 18.319 -0.531 -17.535 1.00 67.06 97 ARG A N 1
ATOM 733 C CA . ARG A 1 97 ? 18.459 0.256 -16.300 1.00 67.06 97 ARG A CA 1
ATOM 734 C C . ARG A 1 97 ? 17.140 0.388 -15.532 1.00 67.06 97 ARG A C 1
ATOM 736 O O . ARG A 1 97 ? 17.156 0.400 -14.303 1.00 67.06 97 ARG A O 1
ATOM 743 N N . ALA A 1 98 ? 16.010 0.484 -16.230 1.00 63.03 98 ALA A N 1
ATOM 744 C CA . ALA A 1 98 ? 14.689 0.579 -15.613 1.00 63.03 98 ALA A CA 1
ATOM 745 C C . ALA A 1 98 ? 14.196 -0.738 -14.982 1.00 63.03 98 ALA A C 1
ATOM 747 O O . ALA A 1 98 ? 13.302 -0.686 -14.144 1.00 63.03 98 ALA A O 1
ATOM 748 N N . VAL A 1 99 ? 14.753 -1.884 -15.381 1.00 63.09 99 VAL A N 1
ATOM 749 C CA . VAL A 1 99 ? 14.444 -3.220 -14.833 1.00 63.09 99 VAL A CA 1
ATOM 750 C C . VAL A 1 99 ? 15.472 -3.640 -13.767 1.00 63.09 99 VAL A C 1
ATOM 752 O O . VAL A 1 99 ? 15.141 -4.353 -12.824 1.00 63.09 99 VAL A O 1
ATOM 755 N N . LEU A 1 100 ? 16.719 -3.169 -13.884 1.00 58.22 100 LEU A N 1
ATOM 756 C CA . LEU A 1 100 ? 17.825 -3.506 -12.981 1.00 58.22 100 LEU A CA 1
ATOM 757 C C . LEU A 1 100 ? 17.960 -2.589 -11.752 1.00 58.22 100 LEU A C 1
ATOM 759 O O . LEU A 1 100 ? 18.701 -2.934 -10.825 1.00 58.22 100 LEU A O 1
ATOM 763 N N . ARG A 1 101 ? 17.327 -1.407 -11.730 1.00 57.72 101 ARG A N 1
ATOM 764 C CA . ARG A 1 101 ? 17.345 -0.537 -10.541 1.00 57.72 101 ARG A CA 1
ATOM 765 C C . ARG A 1 101 ? 16.481 -1.172 -9.437 1.00 57.72 101 ARG A C 1
ATOM 767 O O . ARG A 1 101 ? 15.317 -1.462 -9.710 1.00 57.72 101 ARG A O 1
ATOM 774 N N . PRO A 1 102 ? 17.018 -1.381 -8.216 1.00 47.88 102 PRO A N 1
ATOM 775 C CA . PRO A 1 102 ? 16.317 -2.082 -7.144 1.00 47.88 102 PRO A CA 1
ATOM 776 C C . PRO A 1 102 ? 14.935 -1.492 -6.874 1.00 47.88 102 PRO A C 1
ATOM 778 O O . PRO A 1 102 ? 14.723 -0.277 -6.963 1.00 47.88 102 PRO A O 1
ATOM 781 N N . ALA A 1 103 ? 14.005 -2.365 -6.497 1.00 47.88 103 ALA A N 1
ATOM 782 C CA . ALA A 1 103 ? 12.586 -2.081 -6.339 1.00 47.88 103 ALA A CA 1
ATOM 783 C C . ALA A 1 103 ? 12.228 -1.015 -5.279 1.00 47.88 103 ALA A C 1
ATOM 785 O O . ALA A 1 103 ? 11.056 -0.697 -5.117 1.00 47.88 103 ALA A O 1
ATOM 786 N N . ALA A 1 104 ? 13.195 -0.367 -4.624 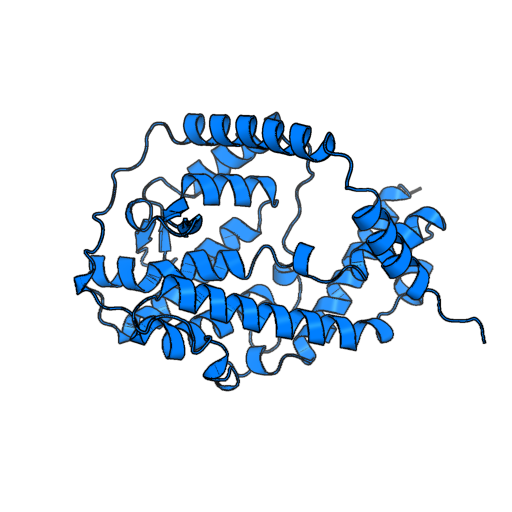1.00 41.50 104 ALA A N 1
ATOM 787 C CA . ALA A 1 104 ? 12.963 0.772 -3.732 1.00 41.50 104 ALA A CA 1
ATOM 788 C C . ALA A 1 104 ? 12.303 1.983 -4.436 1.00 41.50 104 ALA A C 1
ATOM 790 O O . ALA A 1 104 ? 11.626 2.776 -3.790 1.00 41.50 104 ALA A O 1
ATOM 791 N N . ARG A 1 105 ? 12.416 2.102 -5.773 1.00 46.22 105 ARG A N 1
ATOM 792 C CA . ARG A 1 105 ? 11.595 3.031 -6.588 1.00 46.22 105 ARG A CA 1
ATOM 793 C C . ARG A 1 105 ? 10.314 2.394 -7.166 1.00 46.22 105 ARG A C 1
ATOM 795 O O . ARG A 1 105 ? 9.503 3.104 -7.754 1.00 46.22 105 ARG A O 1
ATOM 802 N N . HIS A 1 106 ? 10.130 1.079 -7.011 1.00 42.91 106 HIS A N 1
ATOM 803 C CA . HIS A 1 106 ? 9.090 0.246 -7.645 1.00 42.91 106 HIS A CA 1
ATOM 804 C C . HIS A 1 106 ? 8.146 -0.481 -6.672 1.00 42.91 106 HIS A C 1
ATOM 806 O O . HIS A 1 106 ? 7.205 -1.124 -7.128 1.00 42.91 106 HIS A O 1
ATOM 812 N N . ALA A 1 107 ? 8.305 -0.295 -5.361 1.00 49.47 107 ALA A N 1
ATOM 813 C CA . ALA A 1 107 ? 7.326 -0.681 -4.349 1.00 49.47 107 ALA A CA 1
ATOM 814 C C . ALA A 1 107 ? 6.493 0.494 -3.775 1.00 49.47 107 ALA A C 1
ATOM 816 O O . ALA A 1 107 ? 6.188 0.467 -2.576 1.00 49.47 107 ALA A O 1
ATOM 817 N N . PRO A 1 108 ? 6.079 1.531 -4.554 1.00 54.56 108 PRO A N 1
ATOM 818 C CA . PRO A 1 108 ? 5.005 2.413 -4.118 1.00 54.56 108 PRO A CA 1
ATOM 819 C C . PRO A 1 108 ? 3.728 1.569 -4.099 1.00 54.56 108 PRO A C 1
ATOM 821 O O . PRO A 1 108 ? 3.048 1.384 -5.102 1.00 54.56 108 PRO A O 1
ATOM 824 N N . GLY A 1 109 ? 3.494 0.930 -2.965 1.00 73.38 109 GLY A N 1
ATOM 825 C CA . GLY A 1 109 ? 2.494 -0.114 -2.840 1.00 73.38 109 GLY A CA 1
ATOM 826 C C . GLY A 1 109 ? 2.535 -0.703 -1.448 1.00 73.38 109 GLY A C 1
ATOM 827 O O . GLY A 1 109 ? 1.590 -0.500 -0.709 1.00 73.38 109 GLY A O 1
ATOM 828 N N . LEU A 1 110 ? 3.650 -1.315 -1.033 1.00 84.81 110 LEU A N 1
ATOM 829 C CA . LEU A 1 110 ? 3.750 -1.950 0.293 1.00 84.81 110 LEU A CA 1
ATOM 830 C C . LEU A 1 110 ? 3.531 -0.962 1.439 1.00 84.81 110 LEU A C 1
ATOM 832 O O . LEU A 1 110 ? 2.744 -1.232 2.335 1.00 84.81 110 LEU A O 1
ATOM 836 N N . PHE A 1 111 ? 4.149 0.217 1.377 1.00 85.50 111 PHE A N 1
ATOM 837 C CA . PHE A 1 111 ? 3.895 1.259 2.373 1.00 85.50 111 PHE A CA 1
ATOM 838 C C . PHE A 1 111 ? 2.484 1.846 2.271 1.00 85.50 111 PHE A C 1
ATOM 840 O O . PHE A 1 111 ? 1.931 2.258 3.280 1.00 85.50 111 PHE A O 1
ATOM 847 N N . ALA A 1 112 ? 1.865 1.849 1.086 1.00 86.94 112 ALA A N 1
ATOM 848 C CA . ALA A 1 112 ? 0.461 2.239 0.960 1.00 86.94 112 ALA A CA 1
ATOM 849 C C . ALA A 1 112 ? -0.473 1.175 1.570 1.00 86.94 112 ALA A C 1
ATOM 851 O O . ALA A 1 112 ? -1.422 1.526 2.257 1.00 86.94 112 ALA A O 1
ATOM 852 N N . ILE A 1 113 ? -0.177 -0.117 1.381 1.00 92.06 113 ILE A N 1
ATOM 853 C CA . ILE A 1 113 ? -0.862 -1.230 2.053 1.00 92.06 113 ILE A CA 1
ATOM 854 C C . ILE A 1 113 ? -0.708 -1.069 3.564 1.00 92.06 113 ILE A C 1
ATOM 856 O O . ILE A 1 113 ? -1.698 -1.125 4.284 1.00 92.06 113 ILE A O 1
ATOM 860 N N . ALA A 1 114 ? 0.507 -0.788 4.039 1.00 92.44 114 ALA A N 1
ATOM 861 C CA . ALA A 1 114 ? 0.774 -0.566 5.452 1.00 92.44 114 ALA A CA 1
ATOM 862 C C . ALA A 1 114 ? -0.043 0.600 6.015 1.00 92.44 114 ALA A C 1
ATOM 864 O O . ALA A 1 114 ? -0.683 0.463 7.048 1.00 92.44 114 ALA A O 1
ATOM 865 N N . GLU A 1 115 ? -0.087 1.728 5.311 1.00 91.38 115 GLU A N 1
ATOM 866 C CA . GLU A 1 115 ? -0.907 2.875 5.695 1.00 91.38 115 GLU A CA 1
ATOM 867 C C . GLU A 1 115 ? -2.400 2.536 5.803 1.00 91.38 115 GLU A C 1
ATOM 869 O O . GLU A 1 115 ? -3.063 2.981 6.740 1.00 91.38 115 GLU A O 1
ATOM 874 N N . ILE A 1 116 ? -2.922 1.740 4.867 1.00 93.56 116 ILE A N 1
ATOM 875 C CA . ILE A 1 116 ? -4.329 1.321 4.834 1.00 93.56 116 ILE A CA 1
ATOM 876 C C . ILE A 1 116 ? -4.629 0.306 5.938 1.00 93.56 116 ILE A C 1
ATOM 878 O O . ILE A 1 116 ? -5.669 0.382 6.585 1.00 93.56 116 ILE A O 1
ATOM 882 N N . LEU A 1 117 ? -3.731 -0.642 6.188 1.00 95.31 117 LEU A N 1
ATOM 883 C CA . LEU A 1 117 ? -3.959 -1.682 7.188 1.00 95.31 117 LEU A CA 1
ATOM 884 C C . LEU A 1 117 ? -3.679 -1.201 8.617 1.00 95.31 117 LEU A C 1
ATOM 886 O O . LEU A 1 117 ? -4.323 -1.678 9.550 1.00 95.31 117 LEU A O 1
ATOM 890 N N . ALA A 1 118 ? -2.810 -0.203 8.799 1.00 93.81 118 ALA A N 1
ATOM 891 C CA . ALA A 1 118 ? -2.517 0.392 10.103 1.00 93.81 118 ALA A CA 1
ATOM 892 C C . ALA A 1 118 ? -3.738 1.076 10.745 1.00 93.81 118 ALA A C 1
ATOM 894 O O . ALA A 1 118 ? -3.807 1.195 11.970 1.00 93.81 118 ALA A O 1
ATOM 895 N N . VAL A 1 119 ? -4.711 1.525 9.944 1.00 94.56 119 VAL A N 1
ATOM 896 C CA . VAL A 1 119 ? -5.936 2.164 10.455 1.00 94.56 119 VAL A CA 1
ATOM 897 C C . VAL A 1 119 ? -7.048 1.169 10.794 1.00 94.56 119 VAL A C 1
ATOM 899 O O . VAL A 1 119 ? -7.983 1.548 11.497 1.00 94.56 119 VAL A O 1
ATOM 902 N N . VAL A 1 120 ? -6.956 -0.095 10.352 1.00 95.81 120 VAL A N 1
ATOM 903 C CA . VAL A 1 120 ? -8.017 -1.102 10.545 1.00 95.81 120 VAL A CA 1
ATOM 904 C C . VAL A 1 120 ? -8.412 -1.247 12.019 1.00 95.81 120 VAL A C 1
ATOM 906 O O . VAL A 1 120 ? -9.606 -1.126 12.293 1.00 95.81 120 VAL A O 1
ATOM 909 N N . PRO A 1 121 ? -7.482 -1.418 12.985 1.00 95.19 121 PRO A N 1
ATOM 910 C CA . PRO A 1 121 ? -7.857 -1.535 14.395 1.00 95.19 121 PRO A CA 1
ATOM 911 C C . PRO A 1 121 ? -8.628 -0.326 14.930 1.00 95.19 121 PRO A C 1
ATOM 913 O O . PRO A 1 121 ? -9.601 -0.493 15.657 1.00 95.19 121 PRO A O 1
ATOM 916 N N . GLN A 1 122 ? -8.242 0.891 14.528 1.00 94.56 122 GLN A N 1
ATOM 917 C CA . GLN A 1 122 ? -8.910 2.121 14.966 1.00 94.56 122 GLN A CA 1
ATOM 918 C C . GLN A 1 122 ? -10.326 2.224 14.393 1.00 94.56 122 GLN A C 1
ATOM 920 O O . GLN A 1 122 ? -11.260 2.527 15.129 1.00 94.56 122 GLN A O 1
ATOM 925 N N . LEU A 1 123 ? -10.503 1.930 13.101 1.00 95.50 123 LEU A N 1
ATOM 926 C CA . LEU A 1 123 ? -11.818 1.957 12.455 1.00 95.50 123 LEU A CA 1
ATOM 927 C C . LEU A 1 123 ? -12.741 0.857 12.989 1.00 95.50 123 LEU A C 1
ATOM 929 O O . LEU A 1 123 ? -13.914 1.105 13.258 1.00 95.50 123 LEU A O 1
ATOM 933 N N . ALA A 1 124 ? -12.203 -0.346 13.182 1.00 94.75 124 ALA A N 1
ATOM 934 C CA . ALA A 1 124 ? -12.943 -1.476 13.718 1.00 94.75 124 ALA A CA 1
ATOM 935 C C . ALA A 1 124 ? -13.366 -1.237 15.172 1.00 94.75 124 ALA A C 1
ATOM 937 O O . ALA A 1 124 ? -14.534 -1.435 15.501 1.00 94.75 124 ALA A O 1
ATOM 938 N N . ALA A 1 125 ? -12.463 -0.728 16.014 1.00 94.31 125 ALA A N 1
ATOM 939 C CA . ALA A 1 125 ? -12.790 -0.358 17.385 1.00 94.31 125 ALA A CA 1
ATOM 940 C C . ALA A 1 125 ? -13.829 0.775 17.441 1.00 94.31 125 ALA A C 1
ATOM 942 O O . ALA A 1 125 ? -14.765 0.693 18.233 1.00 94.31 125 ALA A O 1
ATOM 943 N N . ARG A 1 126 ? -13.729 1.787 16.561 1.00 95.06 126 ARG A N 1
ATOM 944 C CA . ARG A 1 126 ? -14.729 2.867 16.461 1.00 95.06 126 ARG A CA 1
ATOM 945 C C . ARG A 1 126 ? -16.126 2.348 16.142 1.00 95.06 126 ARG A C 1
ATOM 947 O O . ARG A 1 126 ? -17.104 2.854 16.678 1.00 95.06 126 ARG A O 1
ATOM 954 N N . ALA A 1 127 ? -16.211 1.345 15.275 1.00 93.62 127 ALA A N 1
ATOM 955 C CA . ALA A 1 127 ? -17.463 0.717 14.876 1.00 93.62 127 ALA A CA 1
ATOM 956 C C . ALA A 1 127 ? -17.947 -0.378 15.848 1.00 93.62 127 ALA A C 1
ATOM 958 O O . ALA A 1 127 ? -18.949 -1.032 15.566 1.00 93.62 127 ALA A O 1
ATOM 959 N N . GLY A 1 128 ? -17.237 -0.622 16.957 1.00 93.38 128 GLY A N 1
ATOM 960 C CA . GLY A 1 128 ? -17.573 -1.688 17.903 1.00 93.38 128 GLY A CA 1
ATOM 961 C C . GLY A 1 128 ? -17.429 -3.100 17.323 1.00 93.38 128 GLY A C 1
ATOM 962 O O . GLY A 1 128 ? -18.090 -4.024 17.793 1.00 93.38 128 GLY A O 1
ATOM 963 N N . LEU A 1 129 ? -16.598 -3.288 16.291 1.00 94.25 129 LEU A N 1
ATOM 964 C CA . LEU A 1 129 ? -16.366 -4.606 15.707 1.00 94.25 129 LEU A CA 1
ATOM 965 C C . LEU A 1 129 ? -15.472 -5.464 16.610 1.00 94.25 129 LEU A C 1
ATOM 967 O O . LEU A 1 129 ? -14.402 -5.003 17.030 1.00 94.25 129 LEU A O 1
ATOM 971 N N . PRO A 1 130 ? -15.839 -6.737 16.834 1.00 93.75 130 PRO A N 1
ATOM 972 C CA . PRO A 1 130 ? -15.023 -7.639 17.626 1.00 93.75 130 PRO A CA 1
ATOM 973 C C . PRO A 1 130 ? -13.743 -8.026 16.862 1.00 93.75 130 PRO A C 1
ATOM 975 O O . PRO A 1 130 ? -13.677 -7.940 15.628 1.00 93.75 130 PRO A O 1
ATOM 978 N N . ARG A 1 131 ? -12.688 -8.388 17.602 1.00 92.75 131 ARG A N 1
ATOM 979 C CA . ARG A 1 131 ? -11.304 -8.460 17.094 1.00 92.75 131 ARG A CA 1
ATOM 980 C C . ARG A 1 131 ? -11.119 -9.497 15.991 1.00 92.75 131 ARG A C 1
ATOM 982 O O . ARG A 1 131 ? -10.378 -9.258 15.043 1.00 92.75 131 ARG A O 1
ATOM 989 N N . GLU A 1 132 ? -11.826 -10.613 16.088 1.00 94.19 132 GLU A N 1
ATOM 990 C CA . GLU A 1 132 ? -11.841 -11.697 15.108 1.00 94.19 132 GLU A CA 1
ATOM 991 C C . GLU A 1 132 ? -12.301 -11.245 13.714 1.00 94.19 132 GLU A C 1
ATOM 993 O O . GLU A 1 132 ? -11.972 -11.886 12.722 1.00 94.19 132 GLU A O 1
ATOM 998 N N . ARG A 1 133 ? -13.008 -10.111 13.606 1.00 94.44 133 ARG A N 1
ATOM 999 C CA . ARG A 1 133 ? -13.452 -9.558 12.317 1.00 94.44 133 ARG A CA 1
ATOM 1000 C C . ARG A 1 133 ? -12.450 -8.604 11.676 1.00 94.44 133 ARG A C 1
ATOM 1002 O O . ARG A 1 133 ? -12.636 -8.205 10.529 1.00 94.44 133 ARG A O 1
ATOM 1009 N N . TRP A 1 134 ? -11.391 -8.206 12.381 1.00 95.31 134 TRP A N 1
ATOM 1010 C CA . TRP A 1 134 ? -10.456 -7.200 11.868 1.00 95.31 134 TRP A CA 1
ATOM 1011 C C . TRP A 1 134 ? -9.638 -7.728 10.685 1.00 95.31 134 TRP A C 1
ATOM 1013 O O . TRP A 1 134 ? -9.364 -6.976 9.748 1.00 95.31 134 TRP A O 1
ATOM 1023 N N . GLY A 1 135 ? -9.295 -9.021 10.691 1.00 95.31 135 GLY A N 1
ATOM 1024 C CA . GLY A 1 135 ? -8.642 -9.685 9.561 1.00 95.31 135 GLY A CA 1
ATOM 1025 C C . GLY A 1 135 ? -9.480 -9.634 8.284 1.00 95.31 135 GLY A C 1
ATOM 1026 O O . GLY A 1 135 ? -8.958 -9.338 7.208 1.00 95.31 135 GLY A O 1
ATOM 1027 N N . ASP A 1 136 ? -10.793 -9.841 8.398 1.00 95.00 136 ASP A N 1
ATOM 1028 C CA . ASP A 1 136 ? -11.712 -9.756 7.259 1.00 95.00 136 ASP A CA 1
ATOM 1029 C C . ASP A 1 136 ? -11.798 -8.333 6.712 1.00 95.00 136 ASP A C 1
ATOM 1031 O O . ASP A 1 136 ? -11.676 -8.138 5.502 1.00 95.00 136 ASP A O 1
ATOM 1035 N N . THR A 1 137 ? -11.905 -7.329 7.589 1.00 96.38 137 THR A N 1
ATOM 1036 C CA . THR A 1 137 ? -11.861 -5.913 7.192 1.00 96.38 137 THR A CA 1
ATOM 1037 C C . THR A 1 137 ? -10.569 -5.586 6.439 1.00 96.38 137 THR A C 1
ATOM 1039 O O . THR A 1 137 ? -10.603 -4.943 5.389 1.00 96.38 137 THR A O 1
ATOM 1042 N N . ALA A 1 138 ? -9.424 -6.067 6.932 1.00 96.50 138 ALA A N 1
ATOM 1043 C CA . ALA A 1 138 ? -8.125 -5.880 6.291 1.00 96.50 138 ALA A CA 1
ATOM 1044 C C . ALA A 1 138 ? -8.050 -6.535 4.901 1.00 96.50 138 ALA A C 1
ATOM 1046 O O . ALA A 1 138 ? -7.525 -5.940 3.957 1.00 96.50 138 ALA A O 1
ATOM 1047 N N . ARG A 1 139 ? -8.606 -7.742 4.742 1.00 95.81 139 ARG A N 1
ATOM 1048 C CA . ARG A 1 139 ? -8.696 -8.429 3.444 1.00 95.81 139 ARG A CA 1
ATOM 1049 C C . ARG A 1 139 ? -9.635 -7.706 2.476 1.00 95.81 139 ARG A C 1
ATOM 1051 O O . ARG A 1 139 ? -9.299 -7.554 1.304 1.00 95.81 139 ARG A O 1
ATOM 1058 N N . GLN A 1 140 ? -10.782 -7.220 2.945 1.00 95.50 140 GLN A N 1
ATOM 1059 C CA . GLN A 1 140 ? -11.746 -6.482 2.119 1.00 95.50 140 GLN A CA 1
ATOM 1060 C C . GLN A 1 140 ? -11.201 -5.125 1.653 1.00 95.50 140 GLN A C 1
ATOM 1062 O O . GLN A 1 140 ? -11.405 -4.762 0.490 1.00 95.50 140 GLN A O 1
ATOM 1067 N N . ALA A 1 141 ? -10.403 -4.446 2.494 1.00 95.56 141 ALA A N 1
ATOM 1068 C CA . ALA A 1 141 ? -9.715 -3.186 2.174 1.00 95.56 141 ALA A CA 1
ATOM 1069 C C . ALA A 1 141 ? -8.826 -3.258 0.918 1.00 95.56 141 ALA A C 1
ATOM 1071 O O . ALA A 1 141 ? -8.447 -2.229 0.354 1.00 95.56 141 ALA A O 1
ATOM 1072 N N . ARG A 1 142 ? -8.550 -4.465 0.411 1.00 94.44 142 ARG A N 1
ATOM 1073 C CA . ARG A 1 142 ? -7.952 -4.703 -0.905 1.00 94.44 142 ARG A CA 1
ATOM 1074 C C . ARG A 1 142 ? -8.682 -3.980 -2.028 1.00 94.44 142 ARG A C 1
ATOM 1076 O O . ARG A 1 142 ? -8.024 -3.506 -2.947 1.00 94.44 142 ARG A O 1
ATOM 1083 N N . LEU A 1 143 ? -10.012 -3.866 -1.975 1.00 91.62 143 LEU A N 1
ATOM 1084 C CA . LEU A 1 143 ? -10.779 -3.136 -2.991 1.00 91.62 143 LEU A CA 1
ATOM 1085 C C . LEU A 1 143 ? -10.427 -1.645 -2.986 1.00 91.62 143 LEU A C 1
ATOM 1087 O O . LEU A 1 143 ? -10.133 -1.085 -4.043 1.00 91.62 143 LEU A O 1
ATOM 1091 N N . PHE A 1 144 ? -10.362 -1.039 -1.800 1.00 91.75 144 PHE A N 1
ATOM 1092 C CA . PHE A 1 144 ? -9.898 0.335 -1.619 1.00 91.75 144 PHE A CA 1
ATOM 1093 C C . PHE A 1 144 ? -8.474 0.514 -2.167 1.00 91.75 144 PHE A C 1
ATOM 1095 O O . PHE A 1 144 ? -8.228 1.382 -3.005 1.00 91.75 144 PHE A O 1
ATOM 1102 N N . GLY A 1 145 ? -7.545 -0.366 -1.784 1.00 90.62 145 GLY A N 1
ATOM 1103 C CA . GLY A 1 145 ? -6.170 -0.335 -2.282 1.00 90.62 145 GLY A CA 1
ATOM 1104 C C . GLY A 1 145 ? -6.053 -0.519 -3.798 1.00 90.62 145 GLY A C 1
ATOM 1105 O O . GLY A 1 145 ? -5.289 0.192 -4.451 1.00 90.62 145 GLY A O 1
ATOM 1106 N N . ALA A 1 146 ? -6.834 -1.430 -4.381 1.00 89.31 146 ALA A N 1
ATOM 1107 C CA . ALA A 1 146 ? -6.853 -1.684 -5.817 1.00 89.31 146 ALA A CA 1
ATOM 1108 C C . ALA A 1 146 ? -7.382 -0.475 -6.600 1.00 89.31 146 ALA A C 1
ATOM 1110 O O . ALA A 1 146 ? -6.874 -0.185 -7.683 1.00 89.31 146 ALA A O 1
ATOM 1111 N N . MET A 1 147 ? -8.364 0.256 -6.060 1.00 88.12 147 MET A N 1
ATOM 1112 C CA . MET A 1 147 ? -8.835 1.508 -6.660 1.00 88.12 147 MET A CA 1
ATOM 1113 C C . MET A 1 147 ? -7.718 2.552 -6.726 1.00 88.12 147 MET A C 1
ATOM 1115 O O . MET A 1 147 ? -7.533 3.156 -7.779 1.00 88.12 147 MET A O 1
ATOM 1119 N N . LEU A 1 148 ? -6.927 2.706 -5.659 1.00 86.69 148 LEU A N 1
ATOM 1120 C CA . LEU A 1 148 ? -5.768 3.608 -5.654 1.00 86.69 148 LEU A CA 1
ATOM 1121 C C . LEU A 1 148 ? -4.679 3.155 -6.638 1.00 86.69 148 LEU A C 1
ATOM 1123 O O . LEU A 1 148 ? -4.103 3.969 -7.358 1.00 86.69 148 LEU A O 1
ATOM 1127 N N . ALA A 1 149 ? -4.406 1.850 -6.694 1.00 85.69 149 ALA A N 1
ATOM 1128 C CA . ALA A 1 149 ? -3.341 1.269 -7.511 1.00 85.69 149 ALA A CA 1
ATOM 1129 C C . ALA A 1 149 ? -3.596 1.338 -9.032 1.00 85.69 149 ALA A C 1
ATOM 1131 O O . ALA A 1 149 ? -2.671 1.112 -9.821 1.00 85.69 149 ALA A O 1
ATOM 1132 N N . ARG A 1 150 ? -4.833 1.637 -9.454 1.00 84.88 150 ARG A N 1
ATOM 1133 C CA . ARG A 1 150 ? -5.205 1.844 -10.866 1.00 84.88 150 ARG A CA 1
ATOM 1134 C C . ARG A 1 150 ? -4.754 3.196 -11.415 1.00 84.88 150 ARG A C 1
ATOM 1136 O O . ARG A 1 150 ? -4.615 3.323 -12.629 1.00 84.88 150 ARG A O 1
ATOM 1143 N N . ASP A 1 151 ? -4.527 4.175 -10.547 1.00 83.12 151 ASP A N 1
ATOM 1144 C CA . ASP A 1 151 ? -4.063 5.503 -10.928 1.00 83.12 151 ASP A CA 1
ATOM 1145 C C . ASP A 1 151 ? -2.540 5.640 -10.837 1.00 83.12 151 ASP A C 1
ATOM 1147 O O . ASP A 1 151 ? -1.861 4.901 -10.123 1.00 83.12 151 ASP A O 1
ATOM 1151 N N . GLY A 1 152 ? -1.992 6.632 -11.542 1.00 77.81 152 GLY A N 1
ATOM 1152 C CA . GLY A 1 152 ? -0.563 6.935 -11.503 1.00 77.81 152 GLY A CA 1
ATOM 1153 C C . GLY A 1 152 ? -0.091 7.441 -10.133 1.00 77.81 152 GLY A C 1
ATOM 1154 O O . GLY A 1 152 ? -0.861 7.971 -9.331 1.00 77.81 152 GLY A O 1
ATOM 1155 N N . THR A 1 153 ? 1.219 7.351 -9.884 1.00 79.88 153 THR A N 1
ATOM 1156 C CA . THR A 1 153 ? 1.844 7.730 -8.603 1.00 79.88 153 THR A CA 1
ATOM 1157 C C . THR A 1 153 ? 1.502 9.152 -8.152 1.00 79.88 153 THR A C 1
ATOM 1159 O O . THR A 1 153 ? 1.356 9.383 -6.957 1.00 79.88 153 THR A O 1
ATOM 1162 N N . ALA A 1 154 ? 1.343 10.107 -9.075 1.00 83.31 154 ALA A N 1
ATOM 1163 C CA . ALA A 1 154 ? 0.967 11.478 -8.726 1.00 83.31 154 ALA A CA 1
ATOM 1164 C C . ALA A 1 154 ? -0.394 11.535 -8.011 1.00 83.31 154 ALA A C 1
ATOM 1166 O O . ALA A 1 154 ? -0.483 12.089 -6.918 1.00 83.31 154 ALA A O 1
ATOM 1167 N N . VAL A 1 155 ? -1.420 10.894 -8.579 1.00 88.00 155 VAL A N 1
ATOM 1168 C CA . VAL A 1 155 ? -2.770 10.817 -7.996 1.00 88.00 155 VAL A CA 1
ATOM 1169 C C . VAL A 1 155 ? -2.729 10.108 -6.644 1.00 88.00 155 VAL A C 1
ATOM 1171 O O . VAL A 1 155 ? -3.269 10.622 -5.667 1.00 88.00 155 VAL A O 1
ATOM 1174 N N . GLN A 1 156 ? -2.023 8.975 -6.556 1.00 86.56 156 GLN A N 1
ATOM 1175 C CA . GLN A 1 156 ? -1.881 8.229 -5.303 1.00 86.56 156 GLN A CA 1
ATOM 1176 C C . GLN A 1 156 ? -1.236 9.072 -4.195 1.00 86.56 156 GLN A C 1
ATOM 1178 O O . GLN A 1 156 ? -1.695 9.048 -3.055 1.00 86.56 156 GLN A O 1
ATOM 1183 N N . VAL A 1 157 ? -0.176 9.825 -4.513 1.00 85.75 157 VAL A N 1
ATOM 1184 C CA . VAL A 1 157 ? 0.519 10.673 -3.534 1.00 85.75 157 VAL A CA 1
ATOM 1185 C C . VAL A 1 157 ? -0.370 11.814 -3.053 1.00 85.75 157 VAL A C 1
ATOM 1187 O O . VAL A 1 157 ? -0.384 12.069 -1.847 1.00 85.75 157 VAL A O 1
ATOM 1190 N N . LEU A 1 158 ? -1.100 12.474 -3.963 1.00 90.69 158 LEU A N 1
ATOM 1191 C CA . LEU A 1 158 ? -2.042 13.544 -3.621 1.00 90.69 158 LEU A CA 1
ATOM 1192 C C . LEU A 1 158 ? -3.141 13.025 -2.704 1.00 90.69 158 LEU A C 1
ATOM 1194 O O . LEU A 1 158 ? -3.356 13.573 -1.625 1.00 90.69 158 LEU A O 1
ATOM 1198 N N . LEU A 1 159 ? -3.777 11.922 -3.095 1.00 91.81 159 LEU A N 1
ATOM 1199 C CA . LEU A 1 159 ? -4.887 11.361 -2.345 1.00 91.81 159 LEU A CA 1
ATOM 1200 C C . LEU A 1 159 ? -4.448 10.867 -0.965 1.00 91.81 159 LEU A C 1
ATOM 1202 O O . LEU A 1 159 ? -5.080 11.186 0.035 1.00 91.81 159 LEU A O 1
ATOM 1206 N N . ARG A 1 160 ? -3.308 10.179 -0.868 1.00 90.62 160 ARG A N 1
ATOM 1207 C CA . ARG A 1 160 ? -2.740 9.797 0.431 1.00 90.62 160 ARG A CA 1
ATOM 1208 C C . ARG A 1 160 ? -2.321 11.009 1.267 1.00 90.62 160 ARG A C 1
ATOM 1210 O O . ARG A 1 160 ? -2.036 10.839 2.444 1.00 90.62 160 ARG A O 1
ATOM 1217 N N . HIS A 1 161 ? -2.073 12.185 0.673 1.00 91.06 161 HIS A N 1
ATOM 1218 C CA . HIS A 1 161 ? -1.639 13.378 1.430 1.00 91.06 161 HIS A CA 1
ATOM 1219 C C . HIS A 1 161 ? -2.872 14.016 2.028 1.00 91.06 161 HIS A C 1
ATOM 1221 O O . HIS A 1 161 ? -2.907 14.308 3.213 1.00 91.06 161 HIS A O 1
ATOM 1227 N N . TYR A 1 162 ? -3.903 14.123 1.201 1.00 94.94 162 TYR A N 1
ATOM 1228 C CA . TYR A 1 162 ? -5.218 14.564 1.597 1.00 94.94 162 TYR A CA 1
ATOM 1229 C C . TYR A 1 162 ? -5.839 13.678 2.689 1.00 94.94 162 TYR A C 1
ATOM 1231 O O . TYR A 1 162 ? -6.400 14.187 3.653 1.00 94.94 162 TYR A O 1
ATOM 1239 N N . LEU A 1 163 ? -5.735 12.354 2.568 1.00 94.94 163 LEU A N 1
ATOM 1240 C CA . LEU A 1 163 ? -6.234 11.411 3.575 1.00 94.94 163 LEU A CA 1
ATOM 1241 C C . LEU A 1 163 ? -5.265 11.209 4.743 1.00 94.94 163 LEU A C 1
ATOM 1243 O O . LEU A 1 163 ? -5.569 10.453 5.661 1.00 94.94 163 LEU A O 1
ATOM 1247 N N . GLY A 1 164 ? -4.075 11.799 4.671 1.00 92.31 164 GLY A N 1
ATOM 1248 C CA . GLY A 1 164 ? -2.991 11.529 5.595 1.00 92.31 164 GLY A CA 1
ATOM 1249 C C . GLY A 1 164 ? -2.945 12.496 6.767 1.00 92.31 164 GLY A C 1
ATOM 1250 O O . GLY A 1 164 ? -3.446 13.615 6.710 1.00 92.31 164 GLY A O 1
ATOM 1251 N N . ARG A 1 165 ? -2.239 12.069 7.806 1.00 87.81 165 ARG A N 1
ATOM 1252 C CA . ARG A 1 165 ? -1.716 12.913 8.875 1.00 87.81 165 ARG A CA 1
ATOM 1253 C C . ARG A 1 165 ? -0.236 12.615 9.078 1.00 87.81 165 ARG A C 1
ATOM 1255 O O . ARG A 1 165 ? 0.242 11.530 8.732 1.00 87.81 165 ARG A O 1
ATOM 1262 N N . VAL A 1 166 ? 0.472 13.578 9.650 1.00 82.12 166 VAL A N 1
ATOM 1263 C CA . VAL A 1 166 ? 1.854 13.420 10.109 1.00 82.12 166 VAL A CA 1
ATOM 1264 C C . VAL A 1 166 ? 1.817 13.428 11.628 1.00 82.12 166 VAL A C 1
ATOM 1266 O O . VAL A 1 166 ? 1.187 14.300 12.223 1.00 82.12 166 VAL A O 1
ATOM 1269 N N . ASP A 1 167 ? 2.414 12.419 12.249 1.00 70.69 167 ASP A N 1
ATOM 1270 C CA . ASP A 1 167 ? 2.521 12.359 13.704 1.00 70.69 167 ASP A CA 1
ATOM 1271 C C . ASP A 1 167 ? 3.734 13.145 14.230 1.00 70.69 167 ASP A C 1
ATOM 1273 O O . ASP A 1 167 ? 4.540 13.680 13.469 1.00 70.69 167 ASP A O 1
ATOM 1277 N N . ALA A 1 168 ? 3.880 13.190 15.556 1.00 66.25 168 ALA A N 1
ATOM 1278 C CA . ALA A 1 168 ? 5.013 13.836 16.218 1.00 66.25 168 ALA A CA 1
ATOM 1279 C C . ALA A 1 168 ? 6.381 13.209 15.868 1.00 66.25 168 ALA A C 1
ATOM 1281 O O . ALA A 1 168 ? 7.407 13.858 16.048 1.00 66.25 168 ALA A O 1
ATOM 1282 N N . GLY A 1 169 ? 6.407 11.971 15.361 1.00 63.19 169 GLY A N 1
ATOM 1283 C CA . GLY A 1 169 ? 7.609 11.279 14.889 1.00 63.19 169 GLY A CA 1
ATOM 1284 C C . GLY A 1 169 ? 7.903 11.500 13.401 1.00 63.19 169 GLY A C 1
ATOM 1285 O O . GLY A 1 169 ? 8.848 10.916 12.875 1.00 63.19 169 GLY A O 1
ATOM 1286 N N . GLY A 1 170 ? 7.102 12.315 12.707 1.00 70.75 170 GLY A N 1
ATOM 1287 C CA . GLY A 1 170 ? 7.253 12.590 11.280 1.00 70.75 170 GLY A CA 1
ATOM 1288 C C . GLY A 1 170 ? 6.791 11.454 10.364 1.00 70.75 170 GLY A C 1
ATOM 1289 O O . GLY A 1 170 ? 6.941 11.564 9.144 1.00 70.75 170 GLY A O 1
ATOM 1290 N N . LEU A 1 171 ? 6.212 10.374 10.902 1.00 70.56 171 LEU A N 1
ATOM 1291 C CA . LEU A 1 171 ? 5.720 9.272 10.084 1.00 70.56 171 LEU A CA 1
ATOM 1292 C C . LEU A 1 171 ? 4.342 9.626 9.524 1.00 70.56 171 LEU A C 1
ATOM 1294 O O . LEU A 1 171 ? 3.388 9.956 10.236 1.00 70.56 171 LEU A O 1
ATOM 1298 N N . ARG A 1 172 ? 4.228 9.539 8.200 1.00 79.00 172 ARG A N 1
ATOM 1299 C CA . ARG A 1 172 ? 2.964 9.747 7.505 1.00 79.00 172 ARG A CA 1
ATOM 1300 C C . ARG A 1 172 ? 2.116 8.483 7.569 1.00 79.00 172 ARG A C 1
ATOM 1302 O O . ARG A 1 172 ? 2.590 7.389 7.285 1.00 79.00 172 ARG A O 1
ATOM 1309 N N . SER A 1 173 ? 0.847 8.645 7.921 1.00 84.69 173 SER A N 1
ATOM 1310 C CA . SER A 1 173 ? -0.150 7.570 7.930 1.00 84.69 173 SER A CA 1
ATOM 1311 C C . SER A 1 173 ? -1.504 8.104 7.488 1.00 84.69 173 SER A C 1
ATOM 1313 O O . SER A 1 173 ? -1.699 9.319 7.469 1.00 84.69 173 SER A O 1
ATOM 1315 N N . LEU A 1 174 ? -2.439 7.226 7.122 1.00 92.38 174 LEU A N 1
ATOM 1316 C CA . LEU A 1 174 ? -3.814 7.667 6.900 1.00 92.38 174 LEU A CA 1
ATOM 1317 C C . LEU A 1 174 ? -4.440 8.115 8.220 1.00 92.38 174 LEU A C 1
ATOM 1319 O O . LEU A 1 174 ? -4.193 7.528 9.274 1.00 92.38 174 LEU A O 1
ATOM 1323 N N . ASP A 1 175 ? -5.246 9.164 8.143 1.00 93.69 175 ASP A N 1
ATOM 1324 C CA . ASP A 1 175 ? -6.021 9.675 9.258 1.00 93.69 175 ASP A CA 1
ATOM 1325 C C . ASP A 1 175 ? -7.324 8.870 9.396 1.00 93.69 175 ASP A C 1
ATOM 1327 O O . ASP A 1 175 ? -8.195 8.967 8.525 1.00 93.69 175 ASP A O 1
ATOM 1331 N N . PRO A 1 176 ? -7.510 8.090 10.478 1.00 94.19 176 PRO A N 1
ATOM 1332 C CA . PRO A 1 176 ? -8.737 7.329 10.676 1.00 94.19 176 PRO A CA 1
ATOM 1333 C C . PRO A 1 176 ? -9.985 8.213 10.766 1.00 94.19 176 PRO A C 1
ATOM 1335 O O . PRO A 1 176 ? -11.076 7.726 10.487 1.00 94.19 176 PRO A O 1
ATOM 1338 N N . ALA A 1 177 ? -9.865 9.498 11.127 1.00 95.00 177 ALA A N 1
ATOM 1339 C CA . ALA A 1 177 ? -11.009 10.412 11.155 1.00 95.00 177 ALA A CA 1
ATOM 1340 C C . ALA A 1 177 ? -11.593 10.659 9.751 1.00 95.00 177 ALA A C 1
ATOM 1342 O O . ALA A 1 177 ? -12.798 10.845 9.610 1.00 95.00 177 ALA A O 1
ATOM 1343 N N . ARG A 1 178 ? -10.759 10.603 8.702 1.00 96.38 178 ARG A N 1
ATOM 1344 C CA . ARG A 1 178 ? -11.152 10.795 7.290 1.00 96.38 178 ARG A CA 1
ATOM 1345 C C . ARG A 1 178 ? -11.592 9.505 6.596 1.00 96.38 178 ARG A C 1
ATOM 1347 O O . ARG A 1 178 ? -11.929 9.503 5.408 1.00 96.38 178 ARG A O 1
ATOM 1354 N N . LEU A 1 179 ? -11.560 8.396 7.320 1.00 96.50 179 LEU A N 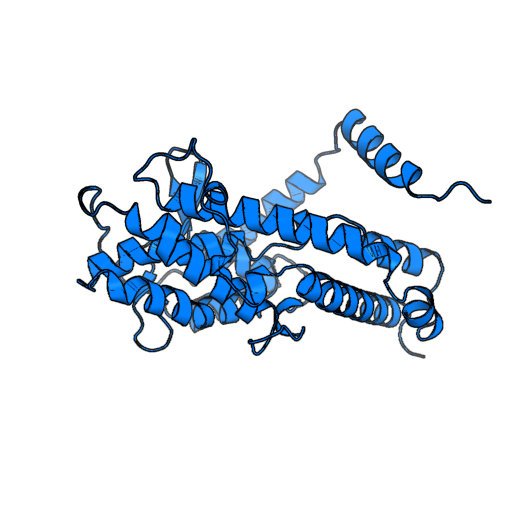1
ATOM 1355 C CA . LEU A 1 179 ? -11.917 7.073 6.836 1.00 96.50 179 LEU A CA 1
ATOM 1356 C C . LEU A 1 179 ? -13.114 6.548 7.613 1.00 96.50 179 LEU A C 1
ATOM 1358 O O . LEU A 1 179 ? -13.428 7.053 8.683 1.00 96.50 179 LEU A O 1
ATOM 1362 N N . ARG A 1 180 ? -13.760 5.519 7.081 1.00 95.75 180 ARG A N 1
ATOM 1363 C CA . ARG A 1 180 ? -14.859 4.789 7.714 1.00 95.75 180 ARG A CA 1
ATOM 1364 C C . ARG A 1 180 ? -14.843 3.336 7.266 1.00 95.75 180 ARG A C 1
ATOM 1366 O O . ARG A 1 180 ? -14.123 2.981 6.331 1.00 95.75 180 ARG A O 1
ATOM 1373 N N . LEU A 1 181 ? -15.632 2.497 7.926 1.00 95.12 181 LEU A N 1
ATOM 1374 C CA . LEU A 1 181 ? -15.851 1.138 7.449 1.00 95.12 181 LEU A CA 1
ATOM 1375 C C . LEU A 1 181 ? -16.903 1.115 6.347 1.00 95.12 181 LEU A C 1
ATOM 1377 O O . LEU A 1 181 ? -17.858 1.891 6.360 1.00 95.12 181 LEU A O 1
ATOM 1381 N N . ASP A 1 182 ? -16.725 0.186 5.420 1.00 93.25 182 ASP A N 1
ATOM 1382 C CA . ASP A 1 182 ? -17.695 -0.124 4.381 1.00 93.25 182 ASP A CA 1
ATOM 1383 C C . ASP A 1 182 ? -17.947 -1.629 4.364 1.00 93.25 182 ASP A C 1
ATOM 1385 O O . ASP A 1 182 ? -17.011 -2.423 4.451 1.00 93.25 182 ASP A O 1
ATOM 1389 N N . ALA A 1 183 ? -19.213 -2.029 4.263 1.00 85.19 183 ALA A N 1
ATOM 1390 C CA . ALA A 1 183 ? -19.594 -3.435 4.354 1.0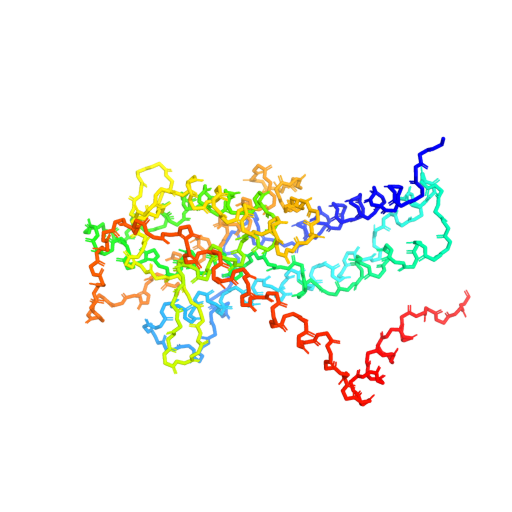0 85.19 183 ALA A CA 1
ATOM 1391 C C . ALA A 1 183 ? -19.065 -4.286 3.184 1.00 85.19 183 ALA A C 1
ATOM 1393 O O . ALA A 1 183 ? -18.954 -5.503 3.323 1.00 85.19 183 ALA A O 1
ATOM 1394 N N . GLN A 1 184 ? -18.761 -3.670 2.037 1.00 85.38 184 GLN A N 1
ATOM 1395 C CA . GLN A 1 184 ? -18.285 -4.355 0.835 1.00 85.38 184 GLN A CA 1
ATOM 1396 C C . GLN A 1 184 ? -16.770 -4.215 0.663 1.00 85.38 184 GLN A C 1
ATOM 1398 O O . GLN A 1 184 ? -16.082 -5.187 0.350 1.00 85.38 184 GLN A O 1
ATOM 1403 N N . ALA A 1 185 ? -16.247 -3.006 0.858 1.00 85.69 185 ALA A N 1
ATOM 1404 C CA . ALA A 1 185 ? -14.855 -2.652 0.617 1.00 85.69 185 ALA A CA 1
ATOM 1405 C C . ALA A 1 185 ? -13.973 -2.713 1.869 1.00 85.69 185 ALA A C 1
ATOM 1407 O O . ALA A 1 185 ? -12.772 -2.483 1.758 1.00 85.69 185 ALA A O 1
ATOM 1408 N N . GLY A 1 186 ? -14.525 -2.995 3.052 1.00 91.69 186 GLY A N 1
ATOM 1409 C CA . GLY A 1 186 ? -13.815 -2.997 4.333 1.00 91.69 186 GLY A CA 1
ATOM 1410 C C . GLY A 1 186 ? -13.499 -1.585 4.829 1.00 91.69 186 GLY A C 1
ATOM 1411 O O . GLY A 1 186 ? -13.940 -1.195 5.906 1.00 91.69 186 GLY A O 1
ATOM 1412 N N . ILE A 1 187 ? -12.778 -0.796 4.027 1.00 94.69 187 ILE A N 1
ATOM 1413 C CA . ILE A 1 187 ? -12.460 0.615 4.282 1.00 94.69 187 ILE A CA 1
ATOM 1414 C C . ILE A 1 187 ? -13.032 1.488 3.163 1.00 94.69 187 ILE A C 1
ATOM 1416 O O . ILE A 1 187 ? -12.876 1.191 1.979 1.00 94.69 187 ILE A O 1
ATOM 1420 N N . ALA A 1 188 ? -13.618 2.616 3.552 1.00 94.81 188 ALA A N 1
ATOM 1421 C CA . ALA A 1 188 ? -13.981 3.717 2.673 1.00 94.81 188 ALA A CA 1
ATOM 1422 C C . ALA A 1 188 ? -13.510 5.058 3.249 1.00 94.81 188 ALA A C 1
ATOM 1424 O O . ALA A 1 188 ? -13.008 5.154 4.369 1.00 94.81 188 ALA A O 1
ATOM 1425 N N . THR A 1 189 ? -13.677 6.114 2.464 1.00 96.12 189 THR A N 1
ATOM 1426 C CA . THR A 1 189 ? -13.448 7.502 2.871 1.00 96.12 189 THR A CA 1
ATOM 1427 C C . THR A 1 189 ? -14.762 8.151 3.307 1.00 96.12 189 THR A C 1
ATOM 1429 O O . THR A 1 189 ? -15.841 7.739 2.864 1.00 96.12 189 THR A O 1
ATOM 1432 N N . VAL A 1 190 ? -14.680 9.156 4.184 1.00 95.75 190 VAL A N 1
ATOM 1433 C CA . VAL A 1 190 ? -15.858 9.952 4.588 1.00 95.75 190 VAL A CA 1
ATOM 1434 C C . VAL A 1 190 ? -16.382 10.787 3.416 1.00 95.75 190 VAL A C 1
ATOM 1436 O O . VAL A 1 190 ? -17.570 10.755 3.111 1.00 95.75 190 VAL A O 1
ATOM 1439 N N . THR A 1 191 ? -15.481 11.441 2.679 1.00 95.38 191 THR A N 1
ATOM 1440 C CA . THR A 1 191 ? -15.765 12.040 1.366 1.00 95.38 191 THR A CA 1
ATOM 1441 C C . THR A 1 191 ? -15.741 10.943 0.300 1.00 95.38 191 THR A C 1
ATOM 1443 O O . THR A 1 191 ? -14.798 10.151 0.318 1.00 95.38 191 THR A O 1
ATOM 1446 N N . PRO A 1 192 ? -16.699 10.849 -0.642 1.00 94.19 192 PRO A N 1
ATOM 1447 C CA . PRO A 1 192 ? -16.738 9.755 -1.615 1.00 94.19 192 PRO A CA 1
ATOM 1448 C C . PRO A 1 192 ? -15.422 9.576 -2.387 1.00 94.19 192 PRO A C 1
ATOM 1450 O O . PRO A 1 192 ? -14.909 10.499 -3.018 1.00 94.19 192 PRO A O 1
ATOM 1453 N N . LEU A 1 193 ? -14.867 8.358 -2.367 1.00 93.25 193 LEU A N 1
ATOM 1454 C CA . LEU A 1 193 ? -13.566 8.065 -2.981 1.00 93.25 193 LEU A CA 1
ATOM 1455 C C . LEU A 1 193 ? -13.543 8.363 -4.487 1.00 93.25 193 LEU A C 1
ATOM 1457 O O . LEU A 1 193 ? -12.520 8.795 -5.014 1.00 93.25 193 LEU A O 1
ATOM 1461 N N . ALA A 1 194 ? -14.660 8.136 -5.182 1.00 92.12 194 ALA A N 1
ATOM 1462 C CA . ALA A 1 194 ? -14.781 8.435 -6.605 1.00 92.12 194 ALA A CA 1
ATOM 1463 C C . ALA A 1 194 ? -14.556 9.929 -6.894 1.00 92.12 194 ALA A C 1
ATOM 1465 O O . ALA A 1 194 ? -13.813 10.263 -7.820 1.00 92.12 194 ALA A O 1
ATOM 1466 N N . ASP A 1 195 ? -15.114 10.802 -6.056 1.00 95.69 195 ASP A N 1
ATOM 1467 C CA . ASP A 1 195 ? -14.986 12.255 -6.169 1.00 95.69 195 ASP A CA 1
ATOM 1468 C C . ASP A 1 195 ? -13.560 12.705 -5.850 1.00 95.69 195 ASP A C 1
ATOM 1470 O O . ASP A 1 195 ? -12.957 13.478 -6.599 1.00 95.69 195 ASP A O 1
ATOM 1474 N N . LEU A 1 196 ? -12.968 12.139 -4.792 1.00 95.88 196 LEU A N 1
ATOM 1475 C CA . LEU A 1 196 ? -11.570 12.381 -4.435 1.00 95.88 196 LEU A CA 1
ATOM 1476 C C . LEU A 1 196 ? -10.614 11.979 -5.567 1.00 95.88 196 LEU A C 1
ATOM 1478 O O . LEU A 1 196 ? -9.702 12.732 -5.906 1.00 95.88 196 LEU A O 1
ATOM 1482 N N . LEU A 1 197 ? -10.825 10.811 -6.182 1.00 93.25 197 LEU A N 1
ATOM 1483 C CA . LEU A 1 197 ? -10.031 10.348 -7.322 1.00 93.25 197 LEU A CA 1
ATOM 1484 C C . LEU A 1 197 ? -10.224 11.253 -8.543 1.00 93.25 197 LEU A C 1
ATOM 1486 O O . LEU A 1 197 ? -9.246 11.592 -9.209 1.00 93.25 197 LEU A O 1
ATOM 1490 N N . ALA A 1 198 ? -11.457 11.671 -8.837 1.00 94.12 198 ALA A N 1
ATOM 1491 C CA . ALA A 1 198 ? -11.744 12.582 -9.941 1.00 94.12 198 ALA A CA 1
ATOM 1492 C C . ALA A 1 198 ? -11.040 13.938 -9.759 1.00 94.12 198 ALA A C 1
ATOM 1494 O O . ALA A 1 198 ? -10.362 14.409 -10.678 1.00 94.12 198 ALA A O 1
ATOM 1495 N N . ALA A 1 199 ? -11.123 14.529 -8.564 1.00 95.44 199 ALA A N 1
ATOM 1496 C CA . ALA A 1 199 ? -10.432 15.773 -8.239 1.00 95.44 199 ALA A CA 1
ATOM 1497 C C . ALA A 1 199 ? -8.906 15.610 -8.281 1.00 95.44 199 ALA A C 1
ATOM 1499 O O . ALA A 1 199 ? -8.225 16.402 -8.930 1.00 95.44 199 ALA A O 1
ATOM 1500 N N . ALA A 1 200 ? -8.361 14.544 -7.689 1.00 93.12 200 ALA A N 1
ATOM 1501 C CA . ALA A 1 200 ? -6.923 14.288 -7.689 1.00 93.12 200 ALA A CA 1
ATOM 1502 C C . ALA A 1 200 ? -6.368 14.084 -9.108 1.00 93.12 200 ALA A C 1
ATOM 1504 O O . ALA A 1 200 ? -5.290 14.589 -9.416 1.00 93.12 200 ALA A O 1
ATOM 1505 N N . ARG A 1 201 ? -7.103 13.401 -9.999 1.00 91.38 201 ARG A N 1
ATOM 1506 C CA . ARG A 1 201 ? -6.748 13.282 -11.426 1.00 91.38 201 ARG A CA 1
ATOM 1507 C C . ARG A 1 201 ? -6.737 14.641 -12.114 1.00 91.38 201 ARG A C 1
ATOM 1509 O O . ARG A 1 201 ? -5.780 14.946 -12.820 1.00 91.38 201 ARG A O 1
ATOM 1516 N N . LYS A 1 202 ? -7.766 15.464 -11.888 1.00 93.06 202 LYS A N 1
ATOM 1517 C CA . LYS A 1 202 ? -7.871 16.813 -12.462 1.00 93.06 202 LYS A CA 1
ATOM 1518 C C . LYS A 1 202 ? -6.704 17.700 -12.021 1.00 93.06 202 LYS A C 1
ATOM 1520 O O . LYS A 1 202 ? -6.063 18.319 -12.867 1.00 93.06 202 LYS A O 1
ATOM 1525 N N . SER A 1 203 ? -6.390 17.719 -10.729 1.00 92.50 203 SER A N 1
ATOM 1526 C CA . SER A 1 203 ? -5.267 18.491 -10.189 1.00 92.50 203 SER A CA 1
ATOM 1527 C C . SER A 1 203 ? -3.914 17.933 -10.640 1.00 92.50 203 SER A C 1
ATOM 1529 O O . SER A 1 203 ? -3.035 18.693 -11.039 1.00 92.50 203 SER A O 1
ATOM 1531 N N . ALA A 1 204 ? -3.737 16.608 -10.672 1.00 89.06 204 ALA A N 1
ATOM 1532 C CA . ALA A 1 204 ? -2.514 15.997 -11.190 1.00 89.06 204 ALA A CA 1
ATOM 1533 C C . ALA A 1 204 ? -2.280 16.346 -12.666 1.00 89.06 204 ALA A C 1
ATOM 1535 O O . ALA A 1 204 ? -1.173 16.744 -13.009 1.00 89.06 204 ALA A O 1
ATOM 1536 N N . ALA A 1 205 ? -3.311 16.268 -13.514 1.00 87.62 205 ALA A N 1
ATOM 1537 C CA . ALA A 1 205 ? -3.209 16.582 -14.939 1.00 87.62 205 ALA A CA 1
ATOM 1538 C C . ALA A 1 205 ? -2.803 18.042 -15.206 1.00 87.62 205 ALA A C 1
ATOM 1540 O O . ALA A 1 205 ? -2.082 18.309 -16.160 1.00 87.62 205 ALA A O 1
ATOM 1541 N N . ARG A 1 206 ? -3.222 18.984 -14.351 1.00 88.25 206 ARG A N 1
ATOM 1542 C CA . ARG A 1 206 ? -2.833 20.402 -14.455 1.00 88.25 206 ARG A CA 1
ATOM 1543 C C . ARG A 1 206 ? -1.373 20.664 -14.087 1.00 88.25 206 ARG A C 1
ATOM 1545 O O . ARG A 1 206 ? -0.767 21.595 -14.612 1.00 88.25 206 ARG A O 1
ATOM 1552 N N . HIS A 1 207 ? -0.819 19.879 -13.161 1.00 84.44 207 HIS A N 1
ATOM 1553 C CA . HIS A 1 207 ? 0.460 20.197 -12.513 1.00 84.44 207 HIS A CA 1
ATOM 1554 C C . HIS A 1 207 ? 1.599 19.221 -12.804 1.00 84.44 207 HIS A C 1
ATOM 1556 O O . HIS A 1 207 ? 2.753 19.578 -12.592 1.00 84.44 207 HIS A O 1
ATOM 1562 N N . ASN A 1 208 ? 1.307 18.006 -13.263 1.00 67.50 208 ASN A N 1
ATOM 1563 C CA . ASN A 1 208 ? 2.275 16.922 -13.391 1.00 67.50 208 ASN A CA 1
ATOM 1564 C C . ASN A 1 208 ? 2.006 16.121 -14.673 1.00 67.50 208 ASN A C 1
ATOM 1566 O O . ASN A 1 208 ? 1.260 15.144 -14.623 1.00 67.50 208 ASN A O 1
ATOM 1570 N N . GLU A 1 209 ? 2.638 16.496 -15.791 1.00 57.69 209 GLU A N 1
ATOM 1571 C CA . GLU A 1 209 ? 2.585 15.801 -17.095 1.00 57.69 209 GLU A CA 1
ATOM 1572 C C . GLU A 1 209 ? 3.216 14.390 -17.051 1.00 57.69 209 GLU A C 1
ATOM 1574 O O . GLU A 1 209 ? 4.169 14.064 -17.755 1.00 57.69 209 GLU A O 1
ATOM 1579 N N . VAL A 1 210 ? 2.717 13.519 -16.178 1.00 54.91 210 VAL A N 1
ATOM 1580 C CA . VAL A 1 210 ? 3.150 12.132 -16.051 1.00 54.91 210 VAL A CA 1
ATOM 1581 C C . VAL A 1 210 ? 2.059 11.261 -16.674 1.00 54.91 210 VAL A C 1
ATOM 1583 O O . VAL A 1 210 ? 0.911 11.330 -16.228 1.00 54.91 210 VAL A O 1
ATOM 1586 N N . PRO A 1 211 ? 2.373 10.436 -17.690 1.00 55.56 211 PRO A N 1
ATOM 1587 C CA . PRO A 1 211 ? 1.369 9.605 -18.339 1.00 55.56 211 PRO A CA 1
ATOM 1588 C C . PRO A 1 211 ? 0.727 8.615 -17.351 1.00 55.56 211 PRO A C 1
ATOM 1590 O O . PRO A 1 211 ? 1.339 8.258 -16.339 1.00 55.56 211 PRO A O 1
ATOM 1593 N N . PRO A 1 212 ? -0.502 8.144 -17.624 1.00 56.31 212 PRO A N 1
ATOM 1594 C CA . PRO A 1 212 ? -1.154 7.151 -16.784 1.00 56.31 212 PRO A CA 1
ATOM 1595 C C . PRO A 1 212 ? -0.319 5.864 -16.748 1.00 56.31 212 PRO A C 1
ATOM 1597 O O . PRO A 1 212 ? 0.013 5.276 -17.781 1.00 56.31 212 PRO A O 1
ATOM 1600 N N . PHE A 1 213 ? 0.011 5.413 -15.541 1.00 66.06 213 PHE A N 1
ATOM 1601 C CA . PHE A 1 213 ? 0.678 4.140 -15.297 1.00 66.06 213 PHE A CA 1
ATOM 1602 C C . PHE A 1 213 ? -0.236 3.261 -14.455 1.00 66.06 213 PHE A C 1
ATOM 1604 O O . PHE A 1 213 ? -0.788 3.718 -13.460 1.00 66.06 213 PHE A O 1
ATOM 1611 N N . VAL A 1 214 ? -0.361 1.996 -14.847 1.00 65.31 214 VAL A N 1
ATOM 1612 C CA . VAL A 1 214 ? -1.063 0.974 -14.068 1.00 65.31 214 VAL A CA 1
ATOM 1613 C C . VAL A 1 214 ? -0.030 0.173 -13.284 1.00 65.31 214 VAL A C 1
ATOM 1615 O O . VAL A 1 214 ? 1.040 -0.145 -13.813 1.00 65.31 214 VAL A O 1
ATOM 1618 N N . CYS A 1 215 ? -0.346 -0.162 -12.033 1.00 77.31 215 CYS A N 1
ATOM 1619 C CA . CYS A 1 215 ? 0.474 -1.054 -11.222 1.00 77.31 215 CYS A CA 1
ATOM 1620 C C . CYS A 1 215 ? 0.669 -2.411 -11.926 1.00 77.31 215 CYS A C 1
ATOM 1622 O O . CYS A 1 215 ? -0.298 -3.123 -12.194 1.00 77.31 215 CYS A O 1
ATOM 1624 N N . VAL A 1 216 ? 1.923 -2.793 -12.196 1.00 77.50 216 VAL A N 1
ATOM 1625 C CA . VAL A 1 216 ? 2.262 -4.077 -12.844 1.00 77.50 216 VAL A CA 1
ATOM 1626 C C . VAL A 1 216 ? 1.762 -5.271 -12.027 1.00 77.50 216 VAL A C 1
ATOM 1628 O O . VAL A 1 216 ? 1.324 -6.257 -12.609 1.00 77.50 216 VAL A O 1
ATOM 1631 N N . ALA A 1 217 ? 1.737 -5.172 -10.694 1.00 83.50 217 ALA A N 1
ATOM 1632 C CA . ALA A 1 217 ? 1.261 -6.253 -9.832 1.00 83.50 217 ALA A CA 1
ATOM 1633 C C . ALA A 1 217 ? -0.232 -6.587 -10.036 1.00 83.50 217 ALA A C 1
ATOM 1635 O O . ALA A 1 217 ? -0.633 -7.713 -9.766 1.00 83.50 217 ALA A O 1
ATOM 1636 N N . LEU A 1 218 ? -1.040 -5.661 -10.574 1.00 83.88 218 LEU A N 1
ATOM 1637 C CA . LEU A 1 218 ? -2.434 -5.928 -10.965 1.00 83.88 218 LEU A CA 1
ATOM 1638 C C . LEU A 1 218 ? -2.550 -6.737 -12.269 1.00 83.88 218 LEU A C 1
ATOM 1640 O O . LEU A 1 218 ? -3.630 -7.214 -12.601 1.00 83.88 218 LEU A O 1
ATOM 1644 N N . GLN A 1 219 ? -1.465 -6.853 -13.036 1.00 82.44 219 GLN A N 1
ATOM 1645 C CA . GLN A 1 219 ? -1.431 -7.480 -14.365 1.00 82.44 219 GLN A CA 1
ATOM 1646 C C . GLN A 1 219 ? -0.673 -8.814 -14.380 1.00 82.44 219 GLN A C 1
ATOM 1648 O O . GLN A 1 219 ? -0.633 -9.491 -15.407 1.00 82.44 219 GLN A O 1
ATOM 1653 N N . VAL A 1 220 ? -0.034 -9.162 -13.266 1.00 84.56 220 VAL A N 1
ATOM 1654 C CA . VAL A 1 220 ? 0.823 -10.338 -13.119 1.00 84.56 220 VAL A CA 1
ATOM 1655 C C . VAL A 1 220 ? 0.061 -11.402 -12.353 1.00 84.56 220 VAL A C 1
ATOM 1657 O O . VAL A 1 220 ? -0.453 -11.122 -11.275 1.00 84.56 220 VAL A O 1
ATOM 1660 N N . SER A 1 221 ? 0.002 -12.619 -12.886 1.00 84.12 221 SER A N 1
ATOM 1661 C CA . SER A 1 221 ? -0.579 -13.762 -12.181 1.00 84.12 221 SER A CA 1
ATOM 1662 C C . SER A 1 221 ? 0.279 -14.154 -10.978 1.00 84.12 221 SER A C 1
ATOM 1664 O O . SER A 1 221 ? 1.505 -14.071 -11.031 1.00 84.12 221 SER A O 1
ATOM 1666 N N . ALA A 1 222 ? -0.361 -14.616 -9.906 1.00 83.75 222 ALA A N 1
ATOM 1667 C CA . ALA A 1 222 ? 0.321 -15.161 -8.738 1.00 83.75 222 ALA A CA 1
ATOM 1668 C C . ALA A 1 222 ? -0.395 -16.429 -8.245 1.00 83.75 222 ALA A C 1
ATOM 1670 O O . ALA A 1 222 ? -1.613 -16.534 -8.407 1.00 83.75 222 ALA A O 1
ATOM 1671 N N . PRO A 1 223 ? 0.328 -17.400 -7.658 1.00 75.12 223 PRO A N 1
ATOM 1672 C CA . PRO A 1 223 ? -0.286 -18.607 -7.112 1.00 75.12 223 PRO A CA 1
ATOM 1673 C C . PRO A 1 223 ? -1.361 -18.275 -6.068 1.00 75.12 223 PRO A C 1
ATOM 1675 O O . PRO A 1 223 ? -1.126 -17.463 -5.178 1.00 75.12 223 PRO A O 1
ATOM 1678 N N . GLY A 1 224 ? -2.536 -18.904 -6.173 1.00 78.62 224 GLY A N 1
ATOM 1679 C CA . GLY A 1 224 ? -3.609 -18.768 -5.178 1.00 78.62 224 GLY A CA 1
ATOM 1680 C C . GLY A 1 224 ? -4.330 -17.412 -5.147 1.00 78.62 224 GLY A C 1
ATOM 1681 O O . GLY A 1 224 ? -5.139 -17.187 -4.250 1.00 78.62 224 GLY A O 1
ATOM 1682 N N . ALA A 1 225 ? -4.079 -16.514 -6.105 1.00 86.00 225 ALA A N 1
ATOM 1683 C CA . ALA A 1 225 ? -4.716 -15.199 -6.180 1.00 86.00 225 ALA A CA 1
ATOM 1684 C C . ALA A 1 225 ? -5.014 -14.792 -7.631 1.00 86.00 225 ALA A C 1
ATOM 1686 O O . ALA A 1 225 ? -4.437 -15.332 -8.574 1.00 86.00 225 ALA A O 1
ATOM 1687 N N . ALA A 1 226 ? -5.897 -13.806 -7.829 1.00 87.88 226 ALA A N 1
ATOM 1688 C CA . ALA A 1 226 ? -6.204 -13.323 -9.178 1.00 87.88 226 ALA A CA 1
ATOM 1689 C C . ALA A 1 226 ? -5.005 -12.606 -9.824 1.00 87.88 226 ALA A C 1
ATOM 1691 O O . ALA A 1 226 ? -4.849 -12.624 -11.045 1.00 87.88 226 ALA A O 1
ATOM 1692 N N . ASN A 1 227 ? -4.156 -11.975 -9.010 1.00 91.50 227 ASN A N 1
ATOM 1693 C CA . ASN A 1 227 ? -2.931 -11.308 -9.434 1.00 91.50 227 ASN A CA 1
ATOM 1694 C C . ASN A 1 227 ? -1.948 -11.156 -8.251 1.00 91.50 227 ASN A C 1
ATOM 1696 O O . ASN A 1 227 ? -2.286 -11.431 -7.098 1.00 91.50 227 ASN A O 1
ATOM 1700 N N . LEU A 1 228 ? -0.725 -10.711 -8.536 1.00 90.75 228 LEU A N 1
ATOM 1701 C CA . LEU A 1 228 ? 0.335 -10.504 -7.548 1.00 90.75 228 LEU A CA 1
ATOM 1702 C C . LEU A 1 228 ? -0.028 -9.445 -6.504 1.00 90.75 228 LEU A C 1
ATOM 1704 O O . LEU A 1 228 ? 0.347 -9.595 -5.344 1.00 90.75 228 LEU A O 1
ATOM 1708 N N . PHE A 1 229 ? -0.768 -8.401 -6.882 1.00 91.50 229 PHE A N 1
ATOM 1709 C CA . PHE A 1 229 ? -1.255 -7.410 -5.923 1.00 91.50 229 PHE A CA 1
ATOM 1710 C C . PHE A 1 229 ? -2.161 -8.065 -4.874 1.00 91.50 229 PHE A C 1
ATOM 1712 O O . PHE A 1 229 ? -1.963 -7.848 -3.681 1.00 91.50 229 PHE A O 1
ATOM 1719 N N . ASP A 1 230 ? -3.093 -8.916 -5.304 1.00 92.44 230 ASP A N 1
ATOM 1720 C CA . ASP A 1 230 ? -4.000 -9.635 -4.411 1.00 92.44 230 ASP A CA 1
ATOM 1721 C C . ASP A 1 230 ? -3.248 -10.625 -3.511 1.00 92.44 230 ASP A C 1
ATOM 1723 O O . ASP A 1 230 ? -3.539 -10.697 -2.318 1.00 92.44 230 ASP A O 1
ATOM 1727 N N . ALA A 1 231 ? -2.249 -11.338 -4.045 1.00 93.44 231 ALA A N 1
ATOM 1728 C CA . ALA A 1 231 ? -1.405 -12.234 -3.251 1.00 93.44 231 ALA A CA 1
ATOM 1729 C C . ALA A 1 231 ? -0.645 -11.469 -2.155 1.00 93.44 231 ALA A C 1
ATOM 1731 O O . ALA A 1 231 ? -0.736 -11.816 -0.980 1.00 93.44 231 ALA A O 1
ATOM 1732 N N . VAL A 1 232 ? 0.038 -10.377 -2.520 1.00 94.00 232 VAL A N 1
ATOM 1733 C CA . VAL A 1 232 ? 0.767 -9.529 -1.564 1.00 94.00 232 VAL A CA 1
ATOM 1734 C C . VAL A 1 232 ? -0.181 -8.955 -0.514 1.00 94.00 232 VAL A C 1
ATOM 1736 O O . VAL A 1 232 ? 0.131 -9.001 0.675 1.00 94.00 232 VAL A O 1
ATOM 1739 N N . TRP A 1 233 ? -1.344 -8.443 -0.930 1.00 95.25 233 TRP A N 1
ATOM 1740 C CA . TRP A 1 233 ? -2.327 -7.873 -0.012 1.00 95.25 233 TRP A CA 1
ATOM 1741 C C . TRP A 1 233 ? -2.816 -8.902 1.003 1.00 95.25 233 TRP A C 1
ATOM 1743 O O . TRP A 1 233 ? -2.830 -8.630 2.202 1.00 95.25 233 TRP A O 1
ATOM 1753 N N . ASN A 1 234 ? -3.200 -10.090 0.535 1.00 95.12 234 ASN A N 1
ATOM 1754 C CA . ASN A 1 234 ? -3.721 -11.146 1.394 1.00 95.12 234 ASN A CA 1
ATOM 1755 C C . ASN A 1 234 ? -2.657 -11.646 2.375 1.00 95.12 234 ASN A C 1
ATOM 1757 O O . ASN A 1 234 ? -2.957 -11.804 3.559 1.00 95.12 234 ASN A O 1
ATOM 1761 N N . SER A 1 235 ? -1.413 -11.825 1.920 1.00 95.94 235 SER A N 1
ATOM 1762 C CA . SER A 1 235 ? -0.306 -12.196 2.802 1.00 95.94 235 SER A CA 1
ATOM 1763 C C . SER A 1 235 ? -0.020 -11.121 3.846 1.00 95.94 235 SER A C 1
ATOM 1765 O O . SER A 1 235 ? 0.195 -11.446 5.014 1.00 95.94 235 SER A O 1
ATOM 1767 N N . PHE A 1 236 ? -0.072 -9.842 3.459 1.00 96.62 236 PHE A N 1
ATOM 1768 C CA . PHE A 1 236 ? 0.094 -8.730 4.391 1.00 96.62 236 PHE A CA 1
ATOM 1769 C C . PHE A 1 236 ? -1.036 -8.715 5.418 1.00 96.62 236 PHE A C 1
ATOM 1771 O O . PHE A 1 236 ? -0.763 -8.684 6.613 1.00 96.62 236 PHE A O 1
ATOM 1778 N N . ALA A 1 237 ? -2.296 -8.781 4.983 1.00 96.81 237 ALA A N 1
ATOM 1779 C CA . ALA A 1 237 ? -3.453 -8.774 5.872 1.00 96.81 237 ALA A CA 1
ATOM 1780 C C . ALA A 1 237 ? -3.415 -9.942 6.872 1.00 96.81 237 ALA A C 1
ATOM 1782 O O . ALA A 1 237 ? -3.635 -9.726 8.061 1.00 96.81 237 ALA A O 1
ATOM 1783 N N . ALA A 1 238 ? -3.060 -11.149 6.421 1.00 96.69 238 ALA A N 1
ATOM 1784 C CA . ALA A 1 238 ? -2.913 -12.318 7.288 1.00 96.69 238 ALA A CA 1
ATOM 1785 C C . ALA A 1 238 ? -1.763 -12.163 8.302 1.00 96.69 238 ALA A C 1
ATOM 1787 O O . ALA A 1 238 ? -1.901 -12.523 9.472 1.00 96.69 238 ALA A O 1
ATOM 1788 N N . ALA A 1 239 ? -0.623 -11.604 7.886 1.00 97.06 239 ALA A N 1
ATOM 1789 C CA . ALA A 1 239 ? 0.472 -11.310 8.807 1.00 97.06 239 ALA A CA 1
ATOM 1790 C C . ALA A 1 239 ? 0.115 -10.191 9.791 1.00 97.06 239 ALA A C 1
ATOM 1792 O O . ALA A 1 239 ? 0.430 -10.306 10.972 1.00 97.06 239 ALA A O 1
ATOM 1793 N N . ALA A 1 240 ? -0.577 -9.145 9.341 1.00 97.06 240 ALA A N 1
ATOM 1794 C CA . ALA A 1 240 ? -1.032 -8.055 10.191 1.00 97.06 240 ALA A CA 1
ATOM 1795 C C . ALA A 1 240 ? -2.025 -8.557 11.248 1.00 97.06 240 ALA A C 1
ATOM 1797 O O . ALA A 1 240 ? -1.862 -8.249 12.423 1.00 97.06 240 ALA A O 1
ATOM 1798 N N . GLU A 1 241 ? -2.982 -9.402 10.869 1.00 96.94 241 GLU A N 1
ATOM 1799 C CA . GLU A 1 241 ? -3.924 -10.042 11.794 1.00 96.94 241 GLU A CA 1
ATOM 1800 C C . GLU A 1 241 ? -3.224 -10.819 12.914 1.00 96.94 241 GLU A C 1
ATOM 1802 O O . GLU A 1 241 ? -3.623 -10.728 14.073 1.00 96.94 241 GLU A O 1
ATOM 1807 N N . ARG A 1 242 ? -2.143 -11.530 12.587 1.00 95.94 242 ARG A N 1
ATOM 1808 C CA . ARG A 1 242 ? -1.398 -12.347 13.549 1.00 95.94 242 ARG A CA 1
ATOM 1809 C C . ARG A 1 242 ? -0.372 -11.565 14.372 1.00 95.94 242 ARG A C 1
ATOM 1811 O O . ARG A 1 242 ? -0.180 -11.874 15.543 1.00 95.94 242 ARG A O 1
ATOM 1818 N N . LEU A 1 243 ? 0.330 -10.609 13.765 1.00 95.88 243 LEU A N 1
ATOM 1819 C CA . LEU A 1 243 ? 1.527 -9.976 14.343 1.00 95.88 243 LEU A CA 1
ATOM 1820 C C . LEU A 1 243 ? 1.305 -8.526 14.782 1.00 95.88 243 LEU A C 1
ATOM 1822 O O . LEU A 1 243 ? 1.986 -8.047 15.686 1.00 95.88 243 LEU A O 1
ATOM 1826 N N . VAL A 1 244 ? 0.380 -7.816 14.136 1.00 95.62 244 VAL A N 1
ATOM 1827 C CA . VAL A 1 244 ? 0.209 -6.365 14.284 1.00 95.62 244 VAL A CA 1
ATOM 1828 C C . VAL A 1 244 ? -1.070 -6.043 15.041 1.00 95.62 244 VAL A C 1
ATOM 1830 O O . VAL A 1 244 ? -1.034 -5.348 16.048 1.00 95.62 244 VAL A O 1
ATOM 1833 N N . PHE A 1 245 ? -2.214 -6.560 14.605 1.00 95.31 245 PHE A N 1
ATOM 1834 C CA . PHE A 1 245 ? -3.504 -6.241 15.204 1.00 95.31 245 PHE A CA 1
ATOM 1835 C C . PHE A 1 245 ? -3.581 -6.571 16.690 1.00 95.31 245 PHE A C 1
ATOM 1837 O O . PHE A 1 245 ? -4.131 -5.723 17.387 1.00 95.31 245 PHE A O 1
ATOM 1844 N N . PRO A 1 246 ? -3.007 -7.676 17.221 1.00 93.75 246 PRO A N 1
ATOM 1845 C CA . PRO A 1 246 ? -2.962 -7.982 18.657 1.00 93.75 246 PRO A CA 1
ATOM 1846 C C . PRO A 1 246 ? -2.322 -6.893 19.531 1.00 93.75 246 PRO A C 1
ATOM 1848 O O . PRO A 1 246 ? -2.621 -6.811 20.718 1.00 93.75 246 PRO A O 1
ATOM 1851 N N . ARG A 1 247 ? -1.511 -6.017 18.933 1.00 92.38 247 ARG A N 1
ATOM 1852 C CA . ARG A 1 247 ? -0.807 -4.913 19.598 1.00 92.38 247 ARG A CA 1
ATOM 1853 C C . ARG A 1 247 ? -1.704 -3.712 19.893 1.00 92.38 247 ARG A C 1
ATOM 1855 O O . ARG A 1 247 ? -1.378 -2.899 20.742 1.00 92.38 247 ARG A O 1
ATOM 1862 N N . PHE A 1 248 ? -2.842 -3.576 19.208 1.00 92.69 248 PHE A N 1
ATOM 1863 C CA . PHE A 1 248 ? -3.719 -2.421 19.406 1.00 92.69 248 PHE A CA 1
ATOM 1864 C C . PHE A 1 248 ? -4.333 -2.393 20.811 1.00 92.69 248 PHE A C 1
ATOM 1866 O O . PHE A 1 248 ? -4.996 -3.355 21.217 1.00 92.69 248 PHE A O 1
ATOM 1873 N N . LEU A 1 249 ? -4.183 -1.251 21.488 1.00 87.25 249 LEU A N 1
ATOM 1874 C CA . LEU A 1 249 ? -4.828 -0.919 22.755 1.00 87.25 249 LEU A CA 1
ATOM 1875 C C . LEU A 1 249 ? -5.795 0.256 22.545 1.00 87.25 249 LEU A C 1
ATOM 1877 O O . LEU A 1 249 ? -5.385 1.364 22.210 1.00 87.25 249 LEU A O 1
ATOM 1881 N N . ALA A 1 250 ? -7.091 0.031 22.779 1.00 77.50 250 ALA A N 1
ATOM 1882 C CA . ALA A 1 250 ? -8.137 1.040 22.561 1.00 77.50 250 ALA A CA 1
ATOM 1883 C C . ALA A 1 250 ? -8.063 2.248 23.523 1.00 77.50 250 ALA A C 1
ATOM 1885 O O . ALA A 1 250 ? -8.740 3.250 23.306 1.00 77.50 250 ALA A O 1
ATOM 1886 N N . ALA A 1 251 ? -7.226 2.173 24.563 1.00 67.88 251 ALA A N 1
ATOM 1887 C CA . ALA A 1 251 ? -7.039 3.233 25.554 1.00 67.88 251 ALA A CA 1
ATOM 1888 C C . ALA A 1 251 ? -6.456 4.536 24.968 1.00 67.88 251 ALA A C 1
ATOM 1890 O O . ALA A 1 251 ? -6.597 5.589 25.580 1.00 67.88 251 ALA A O 1
ATOM 1891 N N . ALA A 1 252 ? -5.849 4.488 23.775 1.00 59.50 252 ALA A N 1
ATOM 1892 C CA . ALA A 1 252 ? -5.191 5.628 23.130 1.00 59.50 252 ALA A CA 1
ATOM 1893 C C . ALA A 1 252 ? -6.145 6.704 22.558 1.00 59.50 252 ALA A C 1
ATOM 1895 O O . ALA A 1 252 ? -5.684 7.652 21.927 1.00 59.50 252 ALA A O 1
ATOM 1896 N N . GLY A 1 253 ? -7.459 6.582 22.775 1.00 73.44 253 GLY A N 1
ATOM 1897 C CA . GLY A 1 253 ? -8.460 7.492 22.221 1.00 73.44 253 GLY A CA 1
ATOM 1898 C C . GLY A 1 253 ? -8.730 7.187 20.749 1.00 73.44 253 GLY A C 1
ATOM 1899 O O . GLY A 1 253 ? -7.897 7.401 19.871 1.00 73.44 253 GLY A O 1
ATOM 1900 N N . ILE A 1 254 ? -9.918 6.662 20.464 1.00 86.12 254 ILE A N 1
ATOM 1901 C CA . ILE A 1 254 ? -10.347 6.384 19.093 1.00 86.12 254 ILE A CA 1
ATOM 1902 C C . ILE A 1 254 ? -10.853 7.703 18.492 1.00 86.12 254 ILE A C 1
ATOM 1904 O O . ILE A 1 254 ? -11.818 8.262 19.019 1.00 86.12 254 ILE A O 1
ATOM 1908 N N . PRO A 1 255 ? -10.233 8.229 17.419 1.00 86.12 255 PRO A N 1
ATOM 1909 C CA . PRO A 1 255 ? -10.654 9.503 16.850 1.00 86.12 255 PRO A CA 1
ATOM 1910 C C . PRO A 1 255 ? -12.078 9.395 16.276 1.00 86.12 255 PRO A C 1
ATOM 1912 O O . PRO A 1 255 ? -12.387 8.398 15.605 1.00 86.12 255 PRO A O 1
ATOM 1915 N N . PRO A 1 256 ? -12.944 10.403 16.499 1.00 91.88 256 PRO A N 1
ATOM 1916 C CA . PRO A 1 256 ? -14.283 10.415 15.924 1.00 91.88 256 PRO A CA 1
ATOM 1917 C C . PRO A 1 256 ? -14.220 10.471 14.393 1.00 91.88 256 PRO A C 1
ATOM 1919 O O . PRO A 1 256 ? -13.220 10.880 13.801 1.00 91.88 256 PRO A O 1
ATOM 1922 N N . GLU A 1 257 ? -15.298 10.037 13.747 1.00 95.06 257 GLU A N 1
ATOM 1923 C CA . GLU A 1 257 ? -15.455 10.197 12.303 1.00 95.06 257 GLU A CA 1
ATOM 1924 C C . GLU A 1 257 ? -15.681 11.675 11.960 1.00 95.06 257 GLU A C 1
ATOM 1926 O O . GLU A 1 257 ? -16.510 12.339 12.583 1.00 95.06 257 GLU A O 1
ATOM 1931 N N . ALA A 1 258 ? -14.930 12.197 10.989 1.00 95.12 258 ALA A N 1
ATOM 1932 C CA . ALA A 1 258 ? -15.109 13.553 10.489 1.00 95.12 258 ALA A CA 1
ATOM 1933 C C . ALA A 1 258 ? -16.289 13.629 9.509 1.00 95.12 258 ALA A C 1
ATOM 1935 O O . ALA A 1 258 ? -16.626 12.655 8.834 1.00 95.12 258 ALA A O 1
ATOM 1936 N N . ALA A 1 259 ? -16.885 14.816 9.383 1.00 94.56 259 ALA A N 1
ATOM 1937 C CA . ALA A 1 259 ? -17.851 15.083 8.323 1.00 94.56 259 ALA A CA 1
ATOM 1938 C C . ALA A 1 259 ? -17.176 15.039 6.934 1.00 94.56 259 ALA A C 1
ATOM 1940 O O . ALA A 1 259 ? -15.974 15.313 6.831 1.00 94.56 259 ALA A O 1
ATOM 1941 N N . PRO A 1 260 ? -17.931 14.735 5.860 1.00 94.50 260 PRO A N 1
ATOM 1942 C CA . PRO A 1 260 ? -17.442 14.898 4.498 1.00 94.50 260 PRO A CA 1
ATOM 1943 C C . PRO A 1 260 ? -16.935 16.324 4.265 1.00 94.50 260 PRO A C 1
ATOM 1945 O O . PRO A 1 260 ? -17.614 17.301 4.574 1.00 94.50 260 PRO A O 1
ATOM 1948 N N . ASP A 1 261 ? -15.734 16.428 3.715 1.00 93.81 261 ASP A N 1
ATOM 1949 C CA . ASP A 1 261 ? -15.087 17.700 3.403 1.00 93.81 261 ASP A CA 1
ATOM 1950 C C . ASP A 1 261 ? -15.656 18.257 2.095 1.00 93.81 261 ASP A C 1
ATOM 1952 O O . ASP A 1 261 ? -15.525 17.615 1.054 1.00 93.81 261 ASP A O 1
ATOM 1956 N N . SER A 1 262 ? -16.281 19.436 2.138 1.00 94.88 262 SER A N 1
ATOM 1957 C CA . SER A 1 262 ? -16.829 20.122 0.960 1.00 94.88 262 SER A CA 1
ATOM 1958 C C . SER A 1 262 ? -15.767 20.814 0.100 1.00 94.88 262 SER A C 1
ATOM 1960 O O . SER A 1 262 ? -16.024 21.104 -1.065 1.00 94.88 262 SER A O 1
ATOM 1962 N N . GLU A 1 263 ? -14.571 21.054 0.640 1.00 95.56 263 GLU A N 1
ATOM 1963 C CA . GLU A 1 263 ? -13.470 21.784 -0.004 1.00 95.56 263 GLU A CA 1
ATOM 1964 C C . GLU A 1 263 ? -12.372 20.845 -0.536 1.00 95.56 263 GLU A C 1
ATOM 1966 O O . GLU A 1 263 ? -11.287 21.284 -0.935 1.00 95.56 263 GLU A O 1
ATOM 1971 N N . TYR A 1 264 ? -12.645 19.535 -0.590 1.00 96.25 264 TYR A N 1
ATOM 1972 C CA . TYR A 1 264 ? -11.667 18.507 -0.964 1.00 96.25 264 TYR A CA 1
ATOM 1973 C C . TYR A 1 264 ? -10.950 18.799 -2.292 1.00 96.25 264 TYR A C 1
ATOM 1975 O O . TYR A 1 264 ? -9.754 18.532 -2.432 1.00 96.25 264 TYR A O 1
ATOM 1983 N N . ALA A 1 265 ? -11.661 19.365 -3.272 1.00 95.94 265 ALA A N 1
ATOM 1984 C CA . ALA A 1 265 ? -11.105 19.691 -4.579 1.00 95.94 265 ALA A CA 1
ATOM 1985 C C . ALA A 1 265 ? -10.057 20.814 -4.498 1.00 95.94 265 ALA A C 1
ATOM 1987 O O . ALA A 1 265 ? -9.007 20.719 -5.133 1.00 95.94 265 ALA A O 1
ATOM 1988 N N . GLU A 1 266 ? -10.305 21.847 -3.691 1.00 96.69 266 GLU A N 1
ATOM 1989 C CA . GLU A 1 266 ? -9.353 22.938 -3.472 1.00 96.69 266 GLU A CA 1
ATOM 1990 C C . GLU A 1 266 ? -8.136 22.460 -2.681 1.00 96.69 266 GLU A C 1
ATOM 1992 O O . GLU A 1 266 ? -7.000 22.803 -3.012 1.00 96.69 266 GLU A O 1
ATOM 1997 N N . ALA A 1 267 ? -8.353 21.615 -1.669 1.00 95.38 267 ALA A N 1
ATOM 1998 C CA . ALA A 1 267 ? -7.270 21.010 -0.905 1.00 95.38 267 ALA A CA 1
ATOM 1999 C C . ALA A 1 267 ? -6.337 20.174 -1.802 1.00 95.38 267 ALA A C 1
ATOM 2001 O O . ALA A 1 267 ? -5.114 20.310 -1.723 1.00 95.38 267 ALA A O 1
ATOM 2002 N N . LEU A 1 268 ? -6.898 19.348 -2.692 1.00 95.31 268 LEU A N 1
ATOM 2003 C CA . LEU A 1 268 ? -6.130 18.544 -3.648 1.00 95.31 268 LEU A CA 1
ATOM 2004 C C . LEU A 1 268 ? -5.388 19.402 -4.683 1.00 95.31 268 LEU A C 1
ATOM 2006 O O . LEU A 1 268 ? -4.251 19.078 -5.032 1.00 95.31 268 LEU A O 1
ATOM 2010 N N . GLU A 1 269 ? -5.978 20.511 -5.130 1.00 95.50 269 GLU A N 1
ATOM 2011 C CA . GLU A 1 269 ? -5.315 21.466 -6.023 1.00 95.50 269 GLU A CA 1
ATOM 2012 C C . GLU A 1 269 ? -4.117 22.141 -5.339 1.00 95.50 269 GLU A C 1
ATOM 2014 O O . GLU A 1 269 ? -3.026 22.178 -5.914 1.00 95.50 269 GLU A O 1
ATOM 2019 N N . ARG A 1 270 ? -4.274 22.598 -4.086 1.00 95.12 270 ARG A N 1
ATOM 2020 C CA . ARG A 1 270 ? -3.173 23.165 -3.286 1.00 95.12 270 ARG A CA 1
ATOM 2021 C C . ARG A 1 270 ? -2.034 22.161 -3.107 1.00 95.12 270 ARG A C 1
ATOM 2023 O O . ARG A 1 270 ? -0.872 22.505 -3.313 1.00 95.12 270 ARG A O 1
ATOM 2030 N N . LEU A 1 271 ? -2.358 20.904 -2.792 1.00 94.00 271 LEU A N 1
ATOM 2031 C CA . LEU A 1 271 ? -1.368 19.827 -2.676 1.00 94.00 271 LEU A CA 1
ATOM 2032 C C . LEU A 1 271 ? -0.641 19.556 -4.001 1.00 94.00 271 LEU A C 1
ATOM 2034 O O . LEU A 1 271 ? 0.557 19.269 -3.998 1.00 94.00 271 LEU A O 1
ATOM 2038 N N . ALA A 1 272 ? -1.342 19.640 -5.133 1.00 92.12 272 ALA A N 1
ATOM 2039 C CA . ALA A 1 272 ? -0.744 19.458 -6.452 1.00 92.12 272 ALA A CA 1
ATOM 2040 C C . ALA A 1 272 ? 0.220 20.591 -6.812 1.00 92.12 272 ALA A C 1
ATOM 2042 O O . ALA A 1 272 ? 1.328 20.309 -7.278 1.00 92.12 272 ALA A O 1
ATOM 2043 N N . ALA A 1 273 ? -0.163 21.839 -6.534 1.00 91.75 273 ALA A N 1
ATOM 2044 C CA . ALA A 1 273 ? 0.696 23.001 -6.720 1.00 91.75 273 ALA A CA 1
ATOM 2045 C C . ALA A 1 273 ? 1.950 22.928 -5.829 1.00 91.75 273 ALA A C 1
ATOM 2047 O O . ALA A 1 273 ? 3.064 23.076 -6.334 1.00 91.75 273 ALA A O 1
ATOM 2048 N N . GLN A 1 274 ? 1.788 22.603 -4.539 1.00 90.81 274 GLN A N 1
ATOM 2049 C CA . GLN A 1 274 ? 2.912 22.439 -3.608 1.00 90.81 274 GLN A CA 1
ATOM 2050 C C . GLN A 1 274 ? 3.876 21.355 -4.092 1.00 90.81 274 GLN A C 1
ATOM 2052 O O . GLN A 1 274 ? 5.072 21.589 -4.218 1.00 90.81 274 GLN A O 1
ATOM 2057 N N . ARG A 1 275 ? 3.349 20.183 -4.462 1.00 86.44 275 ARG A N 1
ATOM 2058 C CA . ARG A 1 275 ? 4.166 19.077 -4.967 1.00 86.44 275 ARG A CA 1
ATOM 2059 C C . ARG A 1 275 ? 4.970 19.467 -6.207 1.00 86.44 275 ARG A C 1
ATOM 2061 O O . ARG A 1 275 ? 6.107 19.024 -6.354 1.00 86.44 275 ARG A O 1
ATOM 2068 N N . ARG A 1 276 ? 4.384 20.246 -7.120 1.00 86.44 276 ARG A N 1
ATOM 2069 C CA . ARG A 1 276 ? 5.093 20.746 -8.303 1.00 86.44 276 ARG A CA 1
ATOM 2070 C C . ARG A 1 276 ? 6.251 21.658 -7.900 1.00 86.44 276 ARG A C 1
ATOM 2072 O O . ARG A 1 276 ? 7.337 21.516 -8.458 1.00 86.44 276 ARG A O 1
ATOM 2079 N N . ALA A 1 277 ? 6.032 22.545 -6.929 1.00 85.62 277 ALA A N 1
ATOM 2080 C CA . ALA A 1 277 ? 7.071 23.420 -6.392 1.00 85.62 277 ALA A CA 1
ATOM 2081 C C . ALA A 1 277 ? 8.211 22.607 -5.751 1.00 85.62 277 ALA A C 1
ATOM 2083 O O . ALA A 1 277 ? 9.373 22.809 -6.099 1.00 85.62 277 ALA A O 1
ATOM 2084 N N . ASP A 1 278 ? 7.876 21.615 -4.919 1.00 82.25 278 ASP A N 1
ATOM 2085 C CA . ASP A 1 278 ? 8.849 20.733 -4.263 1.00 82.25 278 ASP A CA 1
ATOM 2086 C C . ASP A 1 278 ? 9.686 19.948 -5.283 1.00 82.25 278 ASP A C 1
ATOM 2088 O O . ASP A 1 278 ? 10.900 19.818 -5.141 1.00 82.25 278 ASP A O 1
ATOM 2092 N N . LEU A 1 279 ? 9.051 19.421 -6.337 1.00 77.75 279 LEU A N 1
ATOM 2093 C CA . LEU A 1 279 ? 9.747 18.687 -7.397 1.00 77.75 279 LEU A CA 1
ATOM 2094 C C . LEU A 1 279 ? 10.657 19.597 -8.224 1.00 77.75 279 LEU A C 1
ATOM 2096 O O . LEU A 1 279 ? 11.754 19.173 -8.584 1.00 77.75 279 LEU A O 1
ATOM 2100 N N . ALA A 1 280 ? 10.237 20.832 -8.505 1.00 78.56 280 ALA A N 1
ATOM 2101 C CA . ALA A 1 280 ? 11.081 21.817 -9.176 1.00 78.56 280 ALA A CA 1
ATOM 2102 C C . ALA A 1 280 ? 12.304 22.176 -8.315 1.00 78.56 280 ALA A C 1
ATOM 2104 O O . ALA A 1 280 ? 13.427 22.208 -8.819 1.00 78.56 280 ALA A O 1
ATOM 2105 N N . GLN A 1 281 ? 12.108 22.353 -7.006 1.00 76.44 281 GLN A N 1
ATOM 2106 C CA . GLN A 1 281 ? 13.189 22.610 -6.058 1.00 76.44 281 GLN A CA 1
ATOM 2107 C C . GLN A 1 281 ? 14.143 21.411 -5.947 1.00 76.44 281 GLN A C 1
ATOM 2109 O O . GLN A 1 281 ? 15.356 21.581 -6.045 1.00 76.44 281 GLN A O 1
ATOM 2114 N N . ALA A 1 282 ? 13.626 20.188 -5.822 1.00 69.12 282 ALA A N 1
ATOM 2115 C CA . ALA A 1 282 ? 14.441 18.974 -5.770 1.00 69.12 282 ALA A CA 1
ATOM 2116 C C . ALA A 1 282 ? 15.214 18.725 -7.077 1.00 69.12 282 ALA A C 1
ATOM 2118 O O . ALA A 1 282 ? 16.341 18.245 -7.040 1.00 69.12 282 ALA A O 1
ATOM 2119 N N . ALA A 1 283 ? 14.641 19.074 -8.233 1.00 62.81 283 ALA A N 1
ATOM 2120 C CA . ALA A 1 283 ? 15.333 19.002 -9.520 1.00 62.81 283 ALA A CA 1
ATOM 2121 C C . ALA A 1 283 ? 16.443 20.059 -9.659 1.00 62.81 283 ALA A C 1
ATOM 2123 O O . ALA A 1 283 ? 17.418 19.823 -10.367 1.00 62.81 283 ALA A O 1
ATOM 2124 N N . SER A 1 284 ? 16.310 21.202 -8.977 1.00 57.28 284 SER A N 1
ATOM 2125 C CA . SER A 1 284 ? 17.347 22.243 -8.918 1.00 57.28 284 SER A CA 1
ATOM 2126 C C . SER A 1 284 ? 18.468 21.963 -7.911 1.00 57.28 284 SER A C 1
ATOM 2128 O O . SER A 1 284 ? 19.502 22.626 -7.958 1.00 57.28 284 SER A O 1
ATOM 2130 N N . GLN A 1 285 ? 18.297 20.984 -7.016 1.00 56.72 285 GLN A N 1
ATOM 2131 C CA . GLN A 1 285 ? 19.370 20.532 -6.135 1.00 56.72 285 GLN A CA 1
ATOM 2132 C C . GLN A 1 285 ? 20.318 19.632 -6.931 1.00 56.72 285 GLN A C 1
ATOM 2134 O O . GLN A 1 285 ? 20.012 18.477 -7.228 1.00 56.72 285 GLN A O 1
ATOM 2139 N N . THR A 1 286 ? 21.492 20.159 -7.276 1.00 54.19 286 THR A N 1
ATOM 2140 C CA . THR A 1 286 ? 22.620 19.337 -7.712 1.00 54.19 286 THR A CA 1
ATOM 2141 C C . THR A 1 286 ? 22.991 18.393 -6.577 1.00 54.19 286 THR A C 1
ATOM 2143 O O . THR A 1 286 ? 23.206 18.813 -5.437 1.00 54.19 286 THR A O 1
ATOM 2146 N N . TRP A 1 287 ? 23.032 17.094 -6.876 1.00 49.41 287 TRP A N 1
ATOM 2147 C CA . TRP A 1 287 ? 23.496 1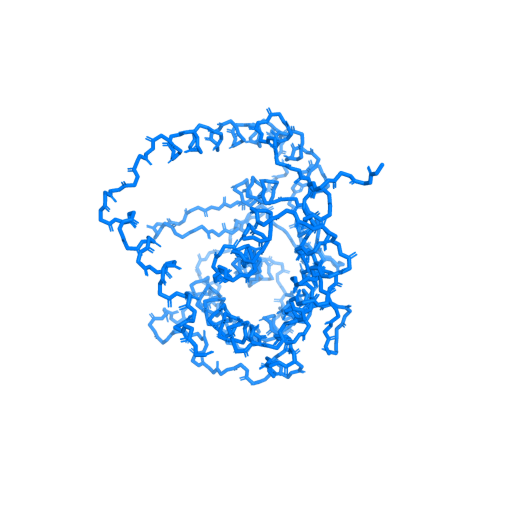6.107 -5.913 1.00 49.41 287 TRP A CA 1
ATOM 2148 C C . TRP A 1 287 ? 24.930 16.467 -5.512 1.00 49.41 287 TRP A C 1
ATOM 2150 O O . TRP A 1 287 ? 25.712 16.875 -6.373 1.00 49.41 287 TRP A O 1
ATOM 2160 N N . PRO A 1 288 ? 25.314 16.327 -4.231 1.00 52.75 288 PRO A N 1
ATOM 2161 C CA . PRO A 1 288 ? 26.702 16.516 -3.846 1.00 52.75 288 PRO A CA 1
ATOM 2162 C C . PRO A 1 288 ? 27.600 15.640 -4.736 1.00 52.75 288 PRO A C 1
ATOM 2164 O O . PRO A 1 288 ? 27.251 14.472 -4.940 1.00 52.75 288 PRO A O 1
ATOM 2167 N N . PRO A 1 289 ? 28.753 16.134 -5.228 1.00 52.28 289 PRO A N 1
ATOM 2168 C CA . PRO A 1 289 ? 29.623 15.382 -6.140 1.00 52.28 289 PRO A CA 1
ATOM 2169 C C . PRO A 1 289 ? 29.972 13.971 -5.640 1.00 52.28 289 PRO A C 1
ATOM 2171 O O . PRO A 1 289 ? 30.082 13.031 -6.419 1.00 52.28 289 PRO A O 1
ATOM 2174 N N . ALA A 1 290 ? 30.051 13.787 -4.317 1.00 47.41 290 ALA A N 1
ATOM 2175 C CA . ALA A 1 290 ? 30.250 12.485 -3.687 1.00 47.41 290 ALA A CA 1
ATOM 2176 C C . ALA A 1 290 ? 29.109 11.482 -3.964 1.00 47.41 290 ALA A C 1
ATOM 2178 O O . ALA A 1 290 ? 29.369 10.301 -4.182 1.00 47.41 290 ALA A O 1
ATOM 2179 N N . VAL A 1 291 ? 27.850 11.929 -3.991 1.00 45.47 291 VAL A N 1
ATOM 2180 C CA . VAL A 1 291 ? 26.690 11.077 -4.303 1.00 45.47 291 VAL A CA 1
ATOM 2181 C C . VAL A 1 291 ? 26.653 10.742 -5.794 1.00 45.47 291 VAL A C 1
ATOM 2183 O O . VAL A 1 291 ? 26.376 9.595 -6.148 1.00 45.47 291 VAL A O 1
ATOM 2186 N N . GLU A 1 292 ? 26.999 11.690 -6.670 1.00 47.19 292 GLU A N 1
ATOM 2187 C CA . GLU A 1 292 ? 27.143 11.422 -8.109 1.00 47.19 292 GLU A CA 1
ATOM 2188 C C . GLU A 1 292 ? 28.245 10.394 -8.384 1.00 47.19 292 GLU A C 1
ATOM 2190 O O . GLU A 1 292 ? 28.022 9.441 -9.131 1.00 47.19 292 GLU A O 1
ATOM 2195 N N . GLN A 1 293 ? 29.392 10.514 -7.708 1.00 45.94 293 GLN A N 1
ATOM 2196 C CA . GLN A 1 293 ? 30.508 9.572 -7.810 1.00 45.94 293 GLN A CA 1
ATOM 2197 C C . GLN A 1 293 ? 30.113 8.161 -7.341 1.00 45.94 293 GLN A C 1
ATOM 2199 O O . GLN A 1 293 ? 30.448 7.169 -7.990 1.00 45.94 293 GLN A O 1
ATOM 2204 N N . ILE A 1 294 ? 29.370 8.046 -6.233 1.00 50.75 294 ILE A N 1
ATOM 2205 C CA . ILE A 1 294 ? 28.880 6.757 -5.715 1.00 50.75 294 ILE A CA 1
ATOM 2206 C C . ILE A 1 294 ? 27.885 6.123 -6.693 1.00 50.75 294 ILE A C 1
ATOM 2208 O O . ILE A 1 294 ? 27.990 4.934 -6.998 1.00 50.75 294 ILE A O 1
ATOM 2212 N N . LEU A 1 295 ? 26.949 6.907 -7.233 1.00 43.66 295 LEU A N 1
ATOM 2213 C CA . LEU A 1 295 ? 25.984 6.426 -8.222 1.00 43.66 295 LEU A CA 1
ATOM 2214 C C . LEU A 1 295 ? 26.662 6.013 -9.535 1.00 43.66 295 LEU A C 1
ATOM 2216 O O . LEU A 1 295 ? 26.278 4.996 -10.112 1.00 43.66 295 LEU A O 1
ATOM 2220 N N . ALA A 1 296 ? 27.683 6.747 -9.985 1.00 47.38 296 ALA A N 1
ATOM 2221 C CA . ALA A 1 296 ? 28.478 6.397 -11.160 1.00 47.38 296 ALA A CA 1
ATOM 2222 C C . ALA A 1 296 ? 29.243 5.079 -10.951 1.00 47.38 296 ALA A C 1
ATOM 2224 O O . ALA A 1 296 ? 29.147 4.181 -11.787 1.00 47.38 296 ALA A O 1
ATOM 2225 N N . ASN A 1 297 ? 29.903 4.914 -9.800 1.00 48.44 297 ASN A N 1
ATOM 2226 C CA . ASN A 1 297 ? 30.661 3.708 -9.447 1.00 48.44 297 ASN A CA 1
ATOM 2227 C C . ASN A 1 297 ? 29.780 2.454 -9.301 1.00 48.44 297 ASN A C 1
ATOM 2229 O O . ASN A 1 297 ? 30.203 1.347 -9.634 1.00 48.44 297 ASN A O 1
ATOM 2233 N N . LEU A 1 298 ? 28.547 2.606 -8.811 1.00 40.22 298 LEU A N 1
ATOM 2234 C CA . LEU A 1 298 ? 27.578 1.507 -8.723 1.00 40.22 298 LEU A CA 1
ATOM 2235 C C . LEU A 1 298 ? 27.042 1.076 -10.097 1.00 40.22 298 LEU A C 1
ATOM 2237 O O . LEU A 1 298 ? 26.623 -0.070 -10.257 1.00 40.22 298 LEU A O 1
ATOM 2241 N N . LEU A 1 299 ? 27.050 1.974 -11.087 1.00 41.44 299 LEU A N 1
ATOM 2242 C CA . LEU A 1 299 ? 26.595 1.686 -12.448 1.00 41.44 299 LEU A CA 1
ATOM 2243 C C . LEU A 1 299 ? 27.702 1.074 -13.321 1.00 41.44 299 LEU A C 1
ATOM 2245 O O . LEU A 1 299 ? 27.390 0.206 -14.130 1.00 41.44 299 LEU A O 1
ATOM 2249 N N . THR A 1 300 ? 28.970 1.453 -13.129 1.00 40.19 300 THR A N 1
ATOM 2250 C CA . THR A 1 300 ? 30.121 0.874 -13.853 1.00 40.19 300 THR A CA 1
ATOM 2251 C C . THR A 1 300 ? 30.520 -0.515 -13.354 1.00 40.19 300 THR A C 1
ATOM 2253 O O . THR A 1 300 ? 30.937 -1.349 -14.149 1.00 40.19 300 THR A O 1
ATOM 2256 N N . ARG A 1 301 ? 30.308 -0.845 -12.071 1.00 43.09 301 ARG A N 1
ATOM 2257 C CA . ARG A 1 301 ? 30.575 -2.196 -11.522 1.00 43.09 301 ARG A CA 1
ATOM 2258 C C . ARG A 1 301 ? 29.617 -3.302 -12.008 1.00 43.09 301 ARG A C 1
ATOM 2260 O O . ARG A 1 301 ? 29.711 -4.429 -11.529 1.00 43.09 301 ARG A O 1
ATOM 2267 N N . ARG A 1 302 ? 28.687 -3.001 -12.924 1.00 38.06 302 ARG A N 1
ATOM 2268 C CA . ARG A 1 302 ? 27.733 -3.963 -13.512 1.00 38.06 302 ARG A CA 1
ATOM 2269 C C . ARG A 1 302 ? 28.013 -4.326 -14.973 1.00 38.06 302 ARG A C 1
ATOM 2271 O O . ARG A 1 302 ? 27.263 -5.128 -15.525 1.00 38.06 302 ARG A O 1
ATOM 2278 N N . GLU A 1 303 ? 29.067 -3.799 -15.590 1.00 32.94 303 GLU A N 1
ATOM 2279 C CA . GLU A 1 303 ? 29.571 -4.393 -16.831 1.00 32.94 303 GLU A CA 1
ATOM 2280 C C . GLU A 1 303 ? 30.318 -5.686 -16.469 1.00 32.94 303 GLU A C 1
ATOM 2282 O O . GLU A 1 303 ? 31.253 -5.639 -15.664 1.00 32.94 303 GLU A O 1
ATOM 2287 N N . PRO A 1 304 ? 29.898 -6.863 -16.972 1.00 39.00 304 PRO A N 1
ATOM 2288 C CA . PRO A 1 304 ? 30.676 -8.068 -16.754 1.00 39.00 304 PRO A CA 1
ATOM 2289 C C . PRO A 1 304 ? 32.037 -7.856 -17.410 1.00 39.00 304 PRO A C 1
ATOM 2291 O O . PRO A 1 304 ? 32.111 -7.455 -18.572 1.00 39.00 304 PRO A O 1
ATOM 2294 N N . ALA A 1 305 ? 33.110 -8.126 -16.663 1.00 39.28 305 ALA A N 1
ATOM 2295 C CA . ALA A 1 305 ? 34.429 -8.280 -17.250 1.00 39.28 305 ALA A CA 1
ATOM 2296 C C . ALA A 1 305 ? 34.291 -9.268 -18.413 1.00 39.28 305 ALA A C 1
ATOM 2298 O O . ALA A 1 305 ? 33.941 -10.431 -18.190 1.00 39.28 305 ALA A O 1
ATOM 2299 N N . ALA A 1 306 ? 34.480 -8.765 -19.633 1.00 39.47 306 ALA A N 1
ATOM 2300 C CA . ALA A 1 306 ? 34.467 -9.565 -20.841 1.00 39.47 306 ALA A CA 1
ATOM 2301 C C . ALA A 1 306 ? 35.393 -10.771 -20.628 1.00 39.47 306 ALA A C 1
ATOM 2303 O O . ALA A 1 306 ? 36.584 -10.610 -20.354 1.00 39.47 306 ALA A O 1
ATOM 2304 N N . ARG A 1 307 ? 34.806 -11.965 -20.683 1.00 37.59 307 ARG A N 1
ATOM 2305 C CA . ARG A 1 307 ? 35.505 -13.222 -20.919 1.00 37.59 307 ARG A CA 1
ATOM 2306 C C . ARG A 1 307 ? 35.054 -13.731 -22.271 1.00 37.59 307 ARG A C 1
ATOM 2308 O O . ARG A 1 307 ? 33.828 -13.662 -22.515 1.00 37.59 307 ARG A O 1
#

Radius of gyration: 20.88 Å; chains: 1; bounding box: 55×43×64 Å

Sequence (307 aa):
MPDPAWNAIRARRALLRQQSELMAARLPWLAEPARIPAHAVDASVPADDVRLATFSLAGWMLIEIVQAAEQVQPALGWQAAIGKLPLAPELQASVVRAVLRPAARHAPGLFAIAEILAVVPQLAARAGLPRERWGDTARQARLFGAMLARDGTAVQVLLRHYLGRVDAGGLRSLDPARLRLDAQAGIATVTPLADLLAAARKSAARHNEVPPFVCVALQVSAPGAANLFDAVWNSFAAAAERLVFPRFLAAAGIPPEAAPDSEYAEALERLAAQRRADLAQAASQTWPPAVEQILANLLTRREPAAR

pLDDT: mean 81.56, std 15.82, range [32.94, 97.06]